Protein AF-A0A9W8QWJ7-F1 (afdb_monomer_lite)

Sequence (199 aa):
MVGWLHGTASGTFTFRYNGADHQLKGEPKNFIVDQGHTSNGAAGTAFVLIGCGGSLVLWLRSRPSPNKFSIALYYGWLVANVLSLLLVLSALIYVFVVTNDHNGQKIDPRVAAGLDAGEKYPLQSWTPQNWYSAMLKLDLPDSSQRDDIESHLRIMRGWQYNLIPFFIIHLIETCLALWDGAQRRKEHACSPPTHKSSV

Structure (mmCIF, N/CA/C/O backbone):
data_AF-A0A9W8QWJ7-F1
#
_entry.id   AF-A0A9W8QWJ7-F1
#
loop_
_atom_site.group_PDB
_atom_site.id
_atom_site.type_symbol
_atom_site.label_atom_id
_atom_site.label_alt_id
_atom_site.label_comp_id
_atom_site.label_asym_id
_atom_site.label_entity_id
_atom_site.label_seq_id
_atom_site.pdbx_PDB_ins_code
_atom_site.Cartn_x
_atom_site.Cartn_y
_atom_site.Cartn_z
_atom_site.occupancy
_atom_site.B_iso_or_equiv
_atom_site.auth_seq_id
_atom_site.auth_comp_id
_atom_site.auth_asym_id
_atom_site.auth_atom_id
_atom_site.pdbx_PDB_model_num
ATOM 1 N N . MET A 1 1 ? 0.553 6.428 7.797 1.00 68.56 1 MET A N 1
ATOM 2 C CA . MET A 1 1 ? -0.126 5.136 8.048 1.00 68.56 1 MET A CA 1
ATOM 3 C C . MET A 1 1 ? 0.729 4.242 8.940 1.00 68.56 1 MET A C 1
ATOM 5 O O . MET A 1 1 ? 0.394 4.131 10.105 1.00 68.56 1 MET A O 1
ATOM 9 N N . VAL A 1 2 ? 1.843 3.681 8.452 1.00 69.69 2 VAL A N 1
ATOM 10 C CA . VAL A 1 2 ? 2.679 2.720 9.207 1.00 69.69 2 VAL A CA 1
ATOM 11 C C . VAL A 1 2 ? 3.206 3.287 10.535 1.00 69.69 2 VAL A C 1
ATOM 13 O O . VAL A 1 2 ? 3.092 2.633 11.561 1.00 69.69 2 VAL A O 1
ATOM 16 N N . GLY A 1 3 ? 3.681 4.538 10.560 1.00 71.06 3 GLY A N 1
ATOM 17 C CA . GLY A 1 3 ? 4.129 5.173 11.812 1.00 71.06 3 GLY A CA 1
ATOM 18 C C . GLY A 1 3 ? 3.023 5.352 12.862 1.00 71.06 3 GLY A C 1
ATOM 19 O O . GLY A 1 3 ? 3.269 5.159 14.045 1.00 71.06 3 GLY A O 1
ATOM 20 N N . TRP A 1 4 ? 1.792 5.654 12.436 1.00 80.75 4 TRP A N 1
ATOM 21 C CA . TRP A 1 4 ? 0.642 5.746 13.345 1.00 80.75 4 TRP A CA 1
ATOM 22 C C . TRP A 1 4 ? 0.197 4.361 13.834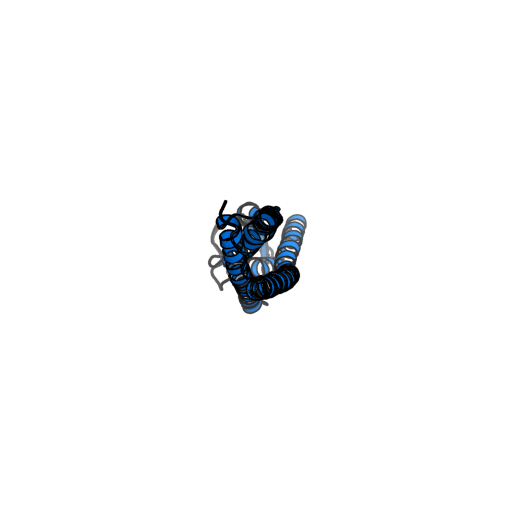 1.00 80.75 4 TRP A C 1
ATOM 24 O O . TRP A 1 4 ? -0.133 4.214 15.007 1.00 80.75 4 TRP A O 1
ATOM 34 N N . LEU A 1 5 ? 0.281 3.344 12.962 1.00 78.62 5 LEU A N 1
ATOM 35 C CA . LEU A 1 5 ? 0.043 1.941 13.314 1.00 78.62 5 LEU A CA 1
ATOM 36 C C . LEU A 1 5 ? 0.996 1.459 14.422 1.00 78.62 5 LEU A C 1
ATOM 38 O O . LEU A 1 5 ? 0.550 0.925 15.427 1.00 78.62 5 LEU A O 1
ATOM 42 N N . HIS A 1 6 ? 2.297 1.722 14.281 1.00 72.94 6 HIS A N 1
ATOM 43 C CA . HIS A 1 6 ? 3.294 1.319 15.281 1.00 72.94 6 HIS A CA 1
ATOM 44 C C . HIS A 1 6 ? 3.304 2.181 16.553 1.00 72.94 6 HIS A C 1
ATOM 46 O O . HIS A 1 6 ? 3.839 1.745 17.568 1.00 72.94 6 HIS A O 1
ATOM 52 N N . GLY A 1 7 ? 2.756 3.398 16.504 1.00 76.06 7 GLY A N 1
ATOM 53 C CA . GLY A 1 7 ? 2.670 4.308 17.645 1.00 76.06 7 GLY A CA 1
ATOM 54 C C . GLY A 1 7 ? 1.298 4.251 18.310 1.00 76.06 7 GLY A C 1
ATOM 55 O O . GLY A 1 7 ? 1.028 3.387 19.140 1.00 76.06 7 GLY A O 1
ATOM 56 N N . THR A 1 8 ? 0.426 5.186 17.939 1.00 67.12 8 THR A N 1
ATOM 57 C CA . THR A 1 8 ? -0.891 5.431 18.550 1.00 67.12 8 THR A CA 1
ATOM 58 C C . THR A 1 8 ? -1.828 4.222 18.510 1.00 67.12 8 THR A C 1
ATOM 60 O O . THR A 1 8 ? -2.484 3.903 19.499 1.00 67.12 8 THR A O 1
ATOM 63 N N . ALA A 1 9 ? -1.870 3.505 17.391 1.00 72.69 9 ALA A N 1
ATOM 64 C CA . ALA A 1 9 ? -2.749 2.351 17.201 1.00 72.69 9 ALA A CA 1
ATOM 65 C C . ALA A 1 9 ? -2.382 1.124 18.054 1.00 72.69 9 ALA A C 1
ATOM 67 O O . ALA A 1 9 ? -3.247 0.290 18.309 1.00 72.69 9 ALA A O 1
ATOM 68 N N . SER A 1 10 ? -1.145 1.032 18.548 1.00 71.31 10 SER A N 1
ATOM 69 C CA . SER A 1 10 ? -0.739 -0.015 19.499 1.00 71.31 10 SER A CA 1
ATOM 70 C C . SER A 1 10 ? -1.363 0.167 20.900 1.00 71.31 10 SER A C 1
ATOM 72 O O . SER A 1 10 ? -1.328 -0.740 21.743 1.00 71.31 10 SER A O 1
ATOM 74 N N . GLY A 1 11 ? -1.954 1.344 21.149 1.00 84.38 11 GLY A N 1
ATOM 75 C CA . GLY A 1 11 ? -2.612 1.727 22.393 1.00 84.38 11 GLY A CA 1
ATOM 76 C C . GLY A 1 11 ? -4.009 1.128 22.587 1.00 84.38 11 GLY A C 1
ATOM 77 O O . GLY A 1 11 ? -4.390 0.118 21.988 1.00 84.38 11 GLY A O 1
ATOM 78 N N . THR A 1 12 ? -4.778 1.745 23.482 1.00 89.00 12 THR A N 1
ATOM 79 C CA . THR A 1 12 ? -6.180 1.406 23.746 1.00 89.00 12 THR A CA 1
ATOM 80 C C . THR A 1 12 ? -7.088 2.578 23.406 1.00 89.00 12 THR A C 1
ATOM 82 O O . THR A 1 12 ? -6.724 3.742 23.549 1.00 89.00 12 THR A O 1
ATOM 85 N N . PHE A 1 13 ? -8.280 2.239 22.939 1.00 91.25 13 PHE A N 1
ATOM 86 C CA . PHE A 1 13 ? -9.334 3.156 22.549 1.00 91.25 13 PHE A CA 1
ATOM 87 C C . PHE A 1 13 ? -10.535 2.917 23.452 1.00 91.25 13 PHE A C 1
ATOM 89 O O . PHE A 1 13 ? -10.821 1.773 23.812 1.00 91.25 13 PHE A O 1
ATOM 96 N N . THR A 1 14 ? -11.225 3.987 23.827 1.00 93.56 14 THR A N 1
ATOM 97 C CA . THR A 1 14 ? -12.352 3.902 24.754 1.00 93.56 14 THR A CA 1
ATOM 98 C C . THR A 1 14 ? -13.630 3.911 23.944 1.00 93.56 14 THR A C 1
ATOM 100 O O . THR A 1 14 ? -13.818 4.771 23.088 1.00 93.56 14 THR A O 1
ATOM 103 N N . PHE A 1 15 ? -14.525 2.976 24.223 1.00 94.81 15 PHE A N 1
ATOM 104 C CA . PHE A 1 15 ? -15.859 2.969 23.642 1.00 94.81 15 PHE A CA 1
ATOM 105 C C . PHE A 1 15 ? -16.895 2.692 24.723 1.00 94.81 15 PHE A C 1
ATOM 107 O O . PHE A 1 15 ? -16.620 2.013 25.711 1.00 94.81 15 PHE A O 1
ATOM 114 N N . ARG A 1 16 ? -18.101 3.212 24.537 1.00 95.31 16 ARG A N 1
ATOM 115 C CA . ARG A 1 16 ? -19.208 3.035 25.462 1.00 95.31 16 ARG A CA 1
ATOM 116 C C . ARG A 1 16 ? -20.092 1.881 25.016 1.00 95.31 16 ARG A C 1
ATOM 118 O O . ARG A 1 16 ? -20.476 1.767 23.853 1.00 95.31 16 ARG A O 1
ATOM 125 N N . TYR A 1 17 ? -20.435 1.017 25.962 1.00 95.62 17 TYR A N 1
ATOM 126 C CA . TYR A 1 17 ? -21.374 -0.075 25.746 1.00 95.62 17 TYR A CA 1
ATOM 127 C C . TYR A 1 17 ? -22.187 -0.321 27.016 1.00 95.62 17 TYR A C 1
ATOM 129 O O . TYR A 1 17 ? -21.634 -0.440 28.109 1.00 95.62 17 TYR A O 1
ATOM 137 N N . ASN A 1 18 ? -23.517 -0.360 26.879 1.00 93.94 18 ASN A N 1
ATOM 138 C CA . ASN A 1 18 ? -24.463 -0.471 27.997 1.00 93.94 18 ASN A CA 1
ATOM 139 C C . ASN A 1 18 ? -24.240 0.566 29.120 1.00 93.94 18 ASN A C 1
ATOM 141 O O . ASN A 1 18 ? -24.403 0.258 30.297 1.00 93.94 18 ASN A O 1
ATOM 145 N N . GLY A 1 19 ? -23.864 1.798 28.760 1.00 92.12 19 GLY A N 1
ATOM 146 C CA . GLY A 1 19 ? -23.673 2.901 29.712 1.00 92.12 19 GLY A CA 1
ATOM 147 C C . GLY A 1 19 ? -22.353 2.876 30.491 1.00 92.12 19 GLY A C 1
ATOM 148 O O . GLY A 1 19 ? -22.131 3.773 31.298 1.00 92.12 19 GLY A O 1
ATOM 149 N N . ALA A 1 20 ? -21.479 1.900 30.238 1.00 93.25 20 ALA A N 1
ATOM 150 C CA . ALA A 1 20 ? -20.138 1.832 30.807 1.00 93.25 20 ALA A CA 1
ATOM 151 C C . ALA A 1 20 ? -19.073 2.033 29.723 1.00 93.25 20 ALA A C 1
ATOM 153 O O . ALA A 1 20 ? -19.288 1.686 28.557 1.00 93.25 20 ALA A O 1
ATOM 154 N N . ASP A 1 21 ? -17.932 2.584 30.125 1.00 94.69 21 ASP A N 1
ATOM 155 C CA . ASP A 1 21 ? -16.782 2.780 29.250 1.00 94.69 21 ASP A CA 1
ATOM 156 C C . ASP A 1 21 ? -15.889 1.536 29.296 1.00 94.69 21 ASP A C 1
ATOM 158 O O . ASP A 1 21 ? -15.513 1.057 30.366 1.00 94.69 21 ASP A O 1
ATOM 162 N N . HIS A 1 22 ? -15.548 1.023 28.118 1.00 93.94 22 HIS A N 1
ATOM 163 C CA . HIS A 1 22 ? -14.727 -0.165 27.913 1.00 93.94 22 HIS A CA 1
ATOM 164 C C . HIS A 1 22 ? -13.502 0.193 27.082 1.00 93.94 22 HIS A C 1
ATOM 166 O O . HIS A 1 22 ? -13.539 1.109 26.256 1.00 93.94 22 HIS A O 1
ATOM 172 N N . GLN A 1 23 ? -12.410 -0.543 27.283 1.00 93.44 23 GLN A N 1
ATOM 173 C CA . GLN A 1 23 ? -11.181 -0.351 26.521 1.00 93.44 23 GLN A CA 1
ATOM 174 C C . GLN A 1 23 ? -11.031 -1.433 25.461 1.00 93.44 23 GLN A C 1
ATOM 176 O O . GLN A 1 23 ? -11.127 -2.621 25.748 1.00 93.44 23 GLN A O 1
ATOM 181 N N . LEU A 1 24 ? -10.727 -1.014 24.239 1.00 93.56 24 LEU A N 1
ATOM 182 C CA . LEU A 1 24 ? -10.424 -1.892 23.122 1.00 93.56 24 LEU A CA 1
ATOM 183 C C . LEU A 1 24 ? -9.007 -1.611 22.633 1.00 93.56 24 LEU A C 1
ATOM 185 O O . LEU A 1 24 ? -8.646 -0.464 22.375 1.00 93.56 24 LEU A O 1
ATOM 189 N N . LYS A 1 25 ? -8.190 -2.653 22.474 1.00 92.69 25 LYS A N 1
ATOM 190 C CA . LYS A 1 25 ? -6.881 -2.505 21.830 1.00 92.69 25 LYS A CA 1
ATOM 191 C C . LYS A 1 25 ? -7.046 -1.999 20.402 1.00 92.69 25 LYS A C 1
ATOM 193 O O . LYS A 1 25 ? -7.891 -2.489 19.660 1.00 92.69 25 LYS A O 1
ATOM 198 N N . GLY A 1 26 ? -6.202 -1.052 20.005 1.00 90.00 26 GLY A N 1
ATOM 199 C CA . GLY A 1 26 ? -6.229 -0.498 18.655 1.00 90.00 26 GLY A CA 1
ATOM 200 C C . GLY A 1 26 ? -5.763 -1.461 17.569 1.00 90.00 26 GLY A C 1
ATOM 201 O O . GLY A 1 26 ? -5.902 -1.135 16.395 1.00 90.00 26 GLY A O 1
ATOM 202 N N . GLU A 1 27 ? -5.288 -2.651 17.938 1.00 92.19 27 GLU A N 1
ATOM 203 C CA . GLU A 1 27 ? -4.950 -3.743 17.030 1.00 92.19 27 GLU A CA 1
ATOM 204 C C . GLU A 1 27 ? -5.707 -5.025 17.420 1.00 92.19 27 GLU A C 1
ATOM 206 O O . GLU A 1 27 ? -5.616 -5.464 18.575 1.00 92.19 27 GLU A O 1
ATOM 211 N N . PRO A 1 28 ? -6.400 -5.682 16.474 1.00 94.19 28 PRO A N 1
ATOM 212 C CA . PRO A 1 28 ? -7.025 -6.974 16.712 1.00 94.19 28 PRO A CA 1
ATOM 213 C C . PRO A 1 28 ? -5.981 -8.096 16.748 1.00 94.19 28 PRO A C 1
ATOM 215 O O . PRO A 1 28 ? -4.815 -7.916 16.390 1.00 94.19 28 PRO A O 1
ATOM 218 N N . LYS A 1 29 ? -6.403 -9.290 17.172 1.00 93.75 29 LYS A N 1
ATOM 219 C CA . LYS A 1 29 ? -5.520 -10.458 17.278 1.00 93.75 29 LYS A CA 1
ATOM 220 C C . LYS A 1 29 ? -4.972 -10.878 15.913 1.00 93.75 29 LYS A C 1
ATOM 222 O O . LYS A 1 29 ? -3.783 -11.149 15.792 1.00 93.75 29 LYS A O 1
ATOM 227 N N . ASN A 1 30 ? -5.831 -10.896 14.895 1.00 94.00 30 ASN A N 1
ATOM 228 C CA . ASN A 1 30 ? -5.481 -11.289 13.531 1.00 94.00 30 ASN A CA 1
ATOM 229 C C . ASN A 1 30 ? -5.400 -10.044 12.637 1.00 94.00 30 ASN A C 1
ATOM 231 O O . ASN A 1 30 ? -6.303 -9.771 11.839 1.00 94.00 30 ASN A O 1
ATOM 235 N N . PHE A 1 31 ? -4.342 -9.254 12.820 1.00 92.75 31 PHE A N 1
ATOM 236 C CA . PHE A 1 31 ? -4.156 -8.006 12.089 1.00 92.75 31 PHE A CA 1
ATOM 237 C C . PHE A 1 31 ? -3.315 -8.221 10.830 1.00 92.75 31 PHE A C 1
ATOM 239 O O . PHE A 1 31 ? -2.134 -8.550 10.907 1.00 92.75 31 PHE A O 1
ATOM 246 N N . ILE A 1 32 ? -3.932 -8.049 9.664 1.00 92.25 32 ILE A N 1
ATOM 247 C CA . ILE A 1 32 ? -3.277 -8.223 8.370 1.00 92.25 32 ILE A CA 1
ATOM 248 C C . ILE A 1 32 ? -2.638 -6.886 8.007 1.00 92.25 32 ILE A C 1
ATOM 250 O O . ILE A 1 32 ? -3.336 -5.951 7.621 1.00 92.25 32 ILE A O 1
ATOM 254 N N . VAL A 1 33 ? -1.322 -6.772 8.167 1.00 88.69 33 VAL A N 1
ATOM 255 C CA . VAL A 1 33 ? -0.556 -5.555 7.831 1.00 88.69 33 VAL A CA 1
ATOM 256 C C . VAL A 1 33 ? 0.271 -5.710 6.554 1.00 88.69 33 VAL A C 1
ATOM 258 O O . VAL A 1 33 ? 0.744 -4.717 5.993 1.00 88.69 33 VAL A O 1
ATOM 261 N N . ASP A 1 34 ? 0.396 -6.938 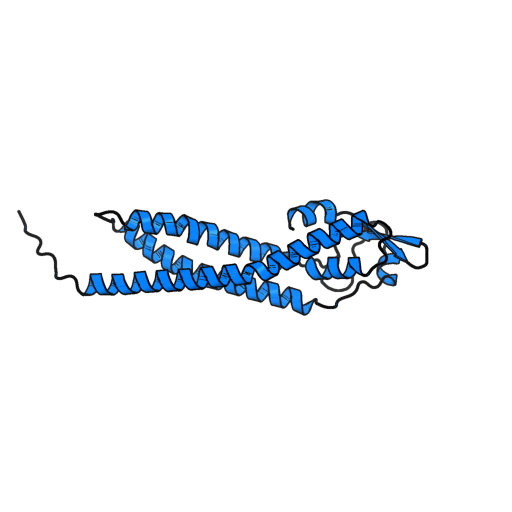6.052 1.00 86.19 34 ASP A N 1
ATOM 262 C CA . ASP A 1 34 ? 1.266 -7.284 4.929 1.00 86.19 34 ASP A CA 1
ATOM 263 C C . ASP A 1 34 ? 0.910 -6.532 3.652 1.00 86.19 34 ASP A C 1
ATOM 265 O O . ASP A 1 34 ? 1.808 -6.114 2.934 1.00 86.19 34 ASP A O 1
ATOM 269 N N . GLN A 1 35 ? -0.369 -6.250 3.388 1.00 84.00 35 GLN A N 1
ATOM 270 C CA . GLN A 1 35 ? -0.761 -5.461 2.218 1.00 84.00 35 GLN A CA 1
ATOM 271 C C . GLN A 1 35 ? -0.134 -4.063 2.210 1.00 84.00 35 GLN A C 1
ATOM 273 O O . GLN A 1 35 ? 0.275 -3.591 1.152 1.00 84.00 35 GLN A O 1
ATOM 278 N N . GLY A 1 36 ? 0.013 -3.429 3.379 1.00 80.81 36 GLY A N 1
ATOM 279 C CA . GLY A 1 36 ? 0.685 -2.135 3.495 1.00 80.81 36 GLY A CA 1
ATOM 280 C C . GLY A 1 36 ? 2.196 -2.241 3.276 1.00 80.81 36 GLY A C 1
ATOM 281 O O . GLY A 1 36 ? 2.799 -1.380 2.634 1.00 80.81 36 GLY A O 1
ATOM 282 N N . HIS A 1 37 ? 2.824 -3.311 3.766 1.00 84.44 37 HIS A N 1
ATOM 283 C CA . HIS A 1 37 ? 4.247 -3.563 3.535 1.00 84.44 37 HIS A CA 1
ATOM 284 C C . HIS A 1 37 ? 4.537 -3.901 2.069 1.00 84.44 37 HIS A C 1
ATOM 286 O O . HIS A 1 37 ? 5.462 -3.333 1.487 1.00 84.44 37 HIS A O 1
ATOM 292 N N . THR A 1 38 ? 3.718 -4.750 1.445 1.00 87.38 38 THR A N 1
ATOM 293 C CA . THR A 1 38 ? 3.820 -5.116 0.029 1.00 87.38 38 THR A CA 1
ATOM 294 C C . THR A 1 38 ? 3.647 -3.898 -0.873 1.00 87.38 38 THR A C 1
ATOM 296 O O . THR A 1 38 ? 4.468 -3.691 -1.766 1.00 87.38 38 THR A O 1
ATOM 299 N N . SER A 1 39 ? 2.639 -3.050 -0.628 1.00 85.81 39 SER A N 1
ATOM 300 C CA . SER A 1 39 ? 2.437 -1.834 -1.425 1.00 85.81 39 SER A CA 1
ATOM 301 C C . SER A 1 39 ? 3.604 -0.858 -1.311 1.00 85.81 39 SER A C 1
ATOM 303 O O . SER A 1 39 ? 4.050 -0.310 -2.317 1.00 85.81 39 SER A O 1
ATOM 305 N N . ASN A 1 40 ? 4.130 -0.664 -0.097 1.00 85.38 40 ASN A N 1
ATOM 306 C CA . ASN A 1 40 ? 5.268 0.224 0.137 1.00 85.38 40 ASN A CA 1
ATOM 307 C C . ASN A 1 40 ? 6.550 -0.322 -0.499 1.00 85.38 40 ASN A C 1
ATOM 309 O O . ASN A 1 40 ? 7.306 0.442 -1.094 1.00 85.38 40 ASN A O 1
ATOM 313 N N . GLY A 1 41 ? 6.776 -1.636 -0.408 1.00 86.19 41 GLY A N 1
ATOM 314 C CA . GLY A 1 41 ? 7.898 -2.309 -1.055 1.00 86.19 41 GLY A CA 1
ATOM 315 C C . GLY A 1 41 ? 7.857 -2.126 -2.569 1.00 86.19 41 GLY A C 1
ATOM 316 O O . GLY A 1 41 ? 8.821 -1.633 -3.147 1.00 86.19 41 GLY A O 1
ATOM 317 N N . ALA A 1 42 ? 6.717 -2.421 -3.199 1.00 89.81 42 ALA A N 1
ATOM 318 C CA . ALA A 1 42 ? 6.545 -2.264 -4.641 1.00 89.81 42 ALA A CA 1
ATOM 319 C C . ALA A 1 42 ? 6.739 -0.807 -5.102 1.00 89.81 42 ALA A C 1
ATOM 321 O O . ALA A 1 42 ? 7.471 -0.557 -6.061 1.00 89.81 42 ALA A O 1
ATOM 322 N N . ALA A 1 43 ? 6.147 0.161 -4.392 1.00 86.75 43 ALA A N 1
ATOM 323 C CA . ALA A 1 43 ? 6.306 1.581 -4.703 1.00 86.75 43 ALA A CA 1
ATOM 324 C C . ALA A 1 43 ? 7.760 2.057 -4.533 1.00 86.75 43 ALA A C 1
ATOM 326 O O . ALA A 1 43 ? 8.283 2.775 -5.386 1.00 86.75 43 ALA A O 1
ATOM 327 N N . GLY A 1 44 ? 8.438 1.626 -3.464 1.00 86.50 44 GLY A N 1
ATOM 328 C CA . GLY A 1 44 ? 9.844 1.944 -3.217 1.00 86.50 44 GLY A CA 1
ATOM 329 C C . GLY A 1 44 ? 10.773 1.358 -4.282 1.00 86.50 44 GLY A C 1
ATOM 330 O O . GLY A 1 44 ? 11.649 2.060 -4.787 1.00 86.50 44 GLY A O 1
ATOM 331 N N . THR A 1 45 ? 10.549 0.101 -4.678 1.00 88.81 45 THR A N 1
ATOM 332 C CA . THR A 1 45 ? 11.288 -0.550 -5.770 1.00 88.81 45 THR A CA 1
ATOM 333 C C . THR A 1 45 ? 11.115 0.208 -7.082 1.00 88.81 45 THR A C 1
ATOM 335 O O . THR A 1 45 ? 12.112 0.526 -7.728 1.00 88.81 45 THR A O 1
ATOM 338 N N . ALA A 1 46 ? 9.880 0.557 -7.445 1.00 89.69 46 ALA A N 1
ATOM 339 C CA . ALA A 1 46 ? 9.600 1.322 -8.654 1.00 89.69 46 ALA A CA 1
ATOM 340 C C . ALA A 1 46 ? 10.276 2.703 -8.629 1.00 89.69 46 ALA A C 1
ATOM 342 O O . ALA A 1 46 ? 10.973 3.075 -9.571 1.00 89.69 46 ALA A O 1
ATOM 343 N N . PHE A 1 47 ? 10.161 3.449 -7.530 1.00 88.44 47 PHE A N 1
ATOM 344 C CA . PHE A 1 47 ? 10.779 4.770 -7.424 1.00 88.44 47 PHE A CA 1
ATOM 345 C C . PHE A 1 47 ? 12.312 4.717 -7.537 1.00 88.44 47 PHE A C 1
ATOM 347 O O . PHE A 1 47 ? 12.908 5.450 -8.328 1.00 88.44 47 PHE A O 1
ATOM 354 N N . VAL A 1 48 ? 12.960 3.833 -6.773 1.00 89.81 48 VAL A N 1
ATOM 355 C CA . VAL A 1 48 ? 14.426 3.779 -6.703 1.00 89.81 48 VAL A CA 1
ATOM 356 C C . VAL A 1 48 ? 15.023 3.113 -7.940 1.00 89.81 48 VAL A C 1
ATOM 358 O O . VAL A 1 48 ? 15.890 3.697 -8.588 1.00 89.81 48 VAL A O 1
ATOM 361 N N . LEU A 1 49 ? 14.591 1.896 -8.281 1.00 88.50 49 LEU A N 1
ATOM 362 C CA . LEU A 1 49 ? 15.201 1.150 -9.384 1.00 88.50 49 LEU A CA 1
ATOM 363 C C . LEU A 1 49 ? 14.768 1.695 -10.742 1.00 88.50 49 LEU A C 1
ATOM 365 O O . LEU A 1 49 ? 15.595 1.791 -11.651 1.00 88.50 49 LEU A O 1
ATOM 369 N N . ILE A 1 50 ? 13.492 2.056 -10.892 1.00 91.25 50 ILE A N 1
ATOM 370 C CA . ILE A 1 50 ? 12.961 2.465 -12.194 1.00 91.25 50 ILE A CA 1
ATOM 371 C C . ILE A 1 50 ? 13.118 3.967 -12.383 1.00 91.25 50 ILE A C 1
ATOM 373 O O . ILE A 1 50 ? 13.749 4.376 -13.353 1.00 91.25 50 ILE A O 1
ATOM 377 N N . GLY A 1 51 ? 12.679 4.780 -11.421 1.00 89.19 51 GLY A N 1
ATOM 378 C CA . GLY A 1 51 ? 12.825 6.237 -11.483 1.00 89.19 51 GLY A CA 1
ATOM 379 C C . GLY A 1 51 ? 14.286 6.702 -11.434 1.00 89.19 51 GLY A C 1
ATOM 380 O O . GLY A 1 51 ? 14.831 7.205 -12.423 1.00 89.19 51 GLY A O 1
ATOM 381 N N . CYS A 1 52 ? 14.945 6.529 -10.284 1.00 90.75 52 CYS A N 1
ATOM 382 C CA . CYS A 1 52 ? 16.324 6.998 -10.094 1.00 90.75 52 CYS A CA 1
ATOM 383 C C . CYS A 1 52 ? 17.325 6.184 -10.926 1.00 90.75 52 CYS A C 1
ATOM 385 O O . CYS A 1 52 ? 18.160 6.755 -11.632 1.00 90.75 52 CYS A O 1
ATOM 387 N N . GLY A 1 53 ? 17.222 4.852 -10.874 1.00 88.69 53 GLY A N 1
ATOM 388 C CA . GLY A 1 53 ? 18.066 3.957 -11.661 1.00 88.69 53 GLY A CA 1
ATOM 389 C C . GLY A 1 53 ? 17.917 4.215 -13.157 1.00 88.69 53 GLY A C 1
ATOM 390 O O . GLY A 1 53 ? 18.924 4.422 -13.829 1.00 88.69 53 GLY A O 1
ATOM 391 N N . GLY A 1 54 ? 16.686 4.313 -13.667 1.00 88.25 54 GLY A N 1
ATOM 392 C CA . GLY A 1 54 ? 16.416 4.591 -15.081 1.00 88.25 54 GLY A CA 1
ATOM 393 C C . GLY A 1 54 ? 16.983 5.920 -15.552 1.00 88.25 54 GLY A C 1
ATOM 394 O O . GLY A 1 54 ? 17.631 5.971 -16.596 1.00 88.25 54 GLY A O 1
ATOM 395 N N . SER A 1 55 ? 16.854 6.973 -14.744 1.00 90.00 55 SER A N 1
ATOM 396 C CA . SER A 1 55 ? 17.463 8.275 -15.043 1.00 90.00 55 SER A CA 1
ATOM 397 C C . SER A 1 55 ? 18.983 8.166 -15.224 1.00 90.00 55 SER A C 1
ATOM 399 O O . SER A 1 55 ? 19.537 8.673 -16.203 1.00 90.00 55 SER A O 1
ATOM 401 N N . LEU A 1 56 ? 19.663 7.441 -14.327 1.00 89.19 56 LEU A N 1
ATOM 402 C CA . LEU A 1 56 ? 21.105 7.201 -14.414 1.00 89.19 56 LEU A CA 1
ATOM 403 C C . LEU A 1 56 ? 21.473 6.354 -15.641 1.00 89.19 56 LEU A C 1
ATOM 405 O O . LEU A 1 56 ? 22.420 6.685 -16.357 1.00 89.19 56 LEU A O 1
ATOM 409 N N . VAL A 1 57 ? 20.724 5.279 -15.897 1.00 89.81 57 VAL A N 1
ATOM 410 C CA . VAL A 1 57 ? 20.921 4.382 -17.046 1.00 89.81 57 VAL A CA 1
ATOM 411 C C . VAL A 1 57 ? 20.829 5.162 -18.354 1.00 89.81 57 VAL A C 1
ATOM 413 O O . VAL A 1 57 ? 21.719 5.073 -19.204 1.00 89.81 57 VAL A O 1
ATOM 416 N N . LEU A 1 58 ? 19.757 5.939 -18.516 1.00 88.25 58 LEU A N 1
ATOM 417 C CA . LEU A 1 58 ? 19.507 6.731 -19.713 1.00 88.25 58 LEU A CA 1
ATOM 418 C C . LEU A 1 58 ? 20.592 7.792 -19.898 1.00 88.25 58 LEU A C 1
ATOM 420 O O . LEU A 1 58 ? 21.090 7.956 -21.011 1.00 88.25 58 LEU A O 1
ATOM 424 N N . TRP A 1 59 ? 21.034 8.444 -18.821 1.00 87.62 59 TRP A N 1
ATOM 425 C CA . TRP A 1 59 ? 22.132 9.406 -18.878 1.00 87.62 59 TRP A CA 1
ATOM 426 C C . TRP A 1 59 ? 23.469 8.772 -19.287 1.00 87.62 59 TRP A C 1
ATOM 428 O O . TRP A 1 59 ? 24.143 9.273 -20.188 1.00 87.62 59 TRP A O 1
ATOM 438 N N . LEU A 1 60 ? 23.849 7.643 -18.677 1.00 85.31 60 LEU A N 1
ATOM 439 C CA . LEU A 1 60 ? 25.072 6.906 -19.024 1.00 85.31 60 LEU A CA 1
ATOM 440 C C . LEU A 1 60 ? 25.075 6.444 -20.485 1.00 85.31 60 LEU A C 1
ATOM 442 O O . LEU A 1 60 ? 26.127 6.409 -21.127 1.00 85.31 60 LEU A O 1
ATOM 446 N N . ARG A 1 61 ? 23.896 6.098 -21.001 1.00 82.94 61 ARG A N 1
ATOM 447 C CA . ARG A 1 61 ? 23.677 5.652 -22.376 1.00 82.94 61 ARG A CA 1
ATOM 448 C C . ARG A 1 61 ? 23.722 6.788 -23.399 1.00 82.94 61 ARG A C 1
ATOM 450 O O . ARG A 1 61 ? 24.133 6.543 -24.527 1.00 82.94 61 ARG A O 1
ATOM 457 N N . SER A 1 62 ? 23.316 8.001 -23.031 1.00 83.94 62 SER A N 1
ATOM 458 C CA . SER A 1 62 ? 23.302 9.173 -23.926 1.00 83.94 62 SER A CA 1
ATOM 459 C C . SER A 1 62 ? 24.689 9.769 -24.198 1.00 83.94 62 SER A C 1
ATOM 461 O O . SER A 1 62 ? 24.807 10.770 -24.901 1.00 83.94 62 SER A O 1
ATOM 463 N N . ARG A 1 63 ? 25.757 9.177 -23.650 1.00 83.00 63 ARG A N 1
ATOM 464 C CA . ARG A 1 63 ? 27.136 9.609 -23.901 1.00 83.00 63 ARG A CA 1
ATOM 465 C C . ARG A 1 63 ? 27.583 9.249 -25.332 1.00 83.00 63 ARG A C 1
ATOM 467 O O . ARG A 1 63 ? 27.137 8.228 -25.845 1.00 83.00 63 ARG A O 1
ATOM 474 N N . PRO A 1 64 ? 28.512 10.008 -25.952 1.00 73.50 64 PRO A N 1
ATOM 475 C CA . PRO A 1 64 ? 28.950 9.791 -27.342 1.00 73.50 64 PRO A CA 1
ATOM 476 C C . PRO A 1 64 ? 29.583 8.419 -27.632 1.00 73.50 64 PRO A C 1
ATOM 478 O O . PRO A 1 64 ? 29.575 7.962 -28.771 1.00 73.50 64 PRO A O 1
ATOM 481 N N . SER A 1 65 ? 30.135 7.753 -26.614 1.00 76.00 65 SER A N 1
ATOM 482 C CA . SER A 1 65 ? 30.785 6.440 -26.718 1.00 76.00 65 SER A CA 1
ATOM 483 C C . SER A 1 65 ? 30.350 5.520 -25.567 1.00 76.00 65 SER A C 1
ATOM 485 O O . SER A 1 65 ? 31.116 5.266 -24.631 1.00 76.00 65 SER A O 1
ATOM 487 N N . PRO A 1 66 ? 29.098 5.025 -25.576 1.00 77.06 66 PRO A N 1
ATOM 488 C CA . PRO A 1 66 ? 28.621 4.152 -24.515 1.00 77.06 66 PRO A CA 1
ATOM 489 C C . PRO A 1 66 ? 29.413 2.841 -24.552 1.00 77.06 66 PRO A C 1
ATOM 491 O O . PRO A 1 66 ? 29.495 2.165 -25.578 1.00 77.06 66 PRO A O 1
ATOM 494 N N . ASN A 1 67 ? 30.027 2.479 -23.426 1.00 85.12 67 ASN A N 1
ATOM 495 C CA . ASN A 1 67 ? 30.768 1.226 -23.326 1.00 85.12 67 ASN A CA 1
ATOM 496 C C . ASN A 1 67 ? 29.798 0.024 -23.272 1.00 85.12 67 ASN A C 1
ATOM 498 O O . ASN A 1 67 ? 28.594 0.167 -23.041 1.00 85.12 67 ASN A O 1
ATOM 502 N N . LYS A 1 68 ? 30.325 -1.195 -23.463 1.00 85.75 68 LYS A N 1
ATOM 503 C CA . LYS A 1 68 ? 29.523 -2.436 -23.414 1.00 85.75 68 LYS A CA 1
ATOM 504 C C . LYS A 1 68 ? 28.757 -2.592 -22.093 1.00 85.75 68 LYS A C 1
ATOM 506 O O . LYS A 1 68 ? 27.662 -3.146 -22.087 1.00 85.75 68 LYS A O 1
ATOM 511 N N . PHE A 1 69 ? 29.319 -2.077 -20.998 1.00 87.06 69 PHE A N 1
ATOM 512 C CA . PHE A 1 69 ? 28.690 -2.090 -19.683 1.00 87.06 69 PHE A CA 1
ATOM 513 C C . PHE A 1 69 ? 27.431 -1.214 -19.637 1.00 87.06 69 PHE A C 1
ATOM 515 O O . PHE A 1 69 ? 26.394 -1.700 -19.206 1.00 87.06 69 PHE A O 1
ATOM 522 N N . SER A 1 70 ? 27.463 0.017 -20.157 1.00 85.69 70 SER A N 1
ATOM 523 C CA . SER A 1 70 ? 26.290 0.901 -20.236 1.00 85.69 70 SER A CA 1
ATOM 524 C C . SER A 1 70 ? 25.155 0.284 -21.057 1.00 85.69 70 SER A C 1
ATOM 526 O O . SER A 1 70 ? 23.986 0.443 -20.716 1.00 85.69 70 SER A O 1
ATOM 528 N N . ILE A 1 71 ? 25.489 -0.452 -22.122 1.00 85.81 71 ILE A N 1
ATOM 529 C CA . ILE A 1 71 ? 24.504 -1.167 -22.946 1.00 85.81 71 ILE A CA 1
ATOM 530 C C . ILE A 1 71 ? 23.894 -2.339 -22.164 1.00 85.81 71 ILE A C 1
ATOM 532 O O . ILE A 1 71 ? 22.672 -2.479 -22.126 1.00 85.81 71 ILE A O 1
ATOM 536 N N . ALA A 1 72 ? 24.723 -3.162 -21.514 1.00 89.38 72 ALA A N 1
ATOM 537 C CA . ALA A 1 72 ? 24.253 -4.273 -20.687 1.00 89.38 72 ALA A CA 1
ATOM 538 C C . ALA A 1 72 ? 23.379 -3.786 -19.521 1.00 89.38 72 ALA A C 1
ATOM 540 O O . ALA A 1 72 ? 22.314 -4.345 -19.271 1.00 89.38 72 ALA A O 1
ATOM 541 N N . LEU A 1 73 ? 23.793 -2.702 -18.862 1.00 91.94 73 LEU A N 1
ATOM 542 C CA . LEU A 1 73 ? 23.061 -2.061 -17.775 1.00 91.94 73 LEU A CA 1
ATOM 543 C C . LEU A 1 73 ? 21.699 -1.547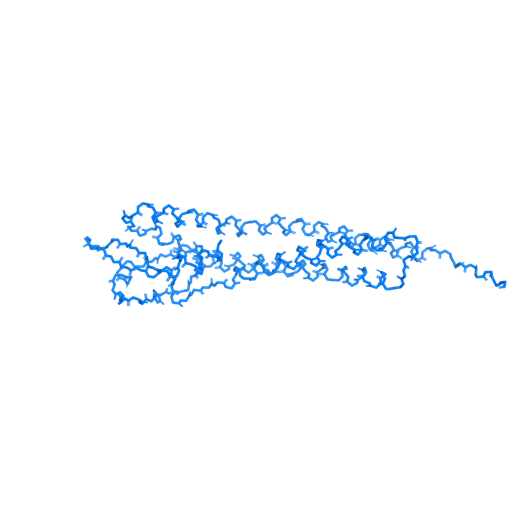 -18.264 1.00 91.94 73 LEU A C 1
ATOM 545 O O . LEU A 1 73 ? 20.701 -1.755 -17.583 1.00 91.94 73 LEU A O 1
ATOM 549 N N . TYR A 1 74 ? 21.623 -0.970 -19.468 1.00 92.38 74 TYR A N 1
ATOM 550 C CA . TYR A 1 74 ? 20.355 -0.552 -20.070 1.00 92.38 74 TYR A CA 1
ATOM 551 C C . TYR A 1 74 ? 19.381 -1.709 -20.313 1.00 92.38 74 TYR A C 1
ATOM 553 O O . TYR A 1 74 ? 18.224 -1.624 -19.907 1.00 92.38 74 TYR A O 1
ATOM 561 N N . TYR A 1 75 ? 19.829 -2.812 -20.917 1.00 91.81 75 TYR A N 1
ATOM 562 C CA . TYR A 1 75 ? 18.950 -3.970 -21.115 1.00 91.81 75 TYR A CA 1
ATOM 563 C C . TYR A 1 75 ? 18.584 -4.660 -19.796 1.00 91.81 75 TYR A C 1
ATOM 565 O O . TYR A 1 75 ? 17.447 -5.100 -19.640 1.00 91.81 75 TYR A O 1
ATOM 573 N N . GLY A 1 76 ? 19.505 -4.706 -18.830 1.00 92.75 76 GLY A N 1
ATOM 574 C CA . GLY A 1 76 ? 19.213 -5.174 -17.476 1.00 92.75 76 GLY A CA 1
ATOM 575 C C . GLY A 1 76 ? 18.144 -4.318 -16.796 1.00 92.75 76 GLY A C 1
ATOM 576 O O . GLY A 1 76 ? 17.200 -4.854 -16.220 1.00 92.75 76 GLY A O 1
ATOM 577 N N . TRP A 1 77 ? 18.238 -2.994 -16.935 1.00 94.88 77 TRP A N 1
ATOM 578 C CA . TRP A 1 77 ? 17.229 -2.063 -16.440 1.00 94.88 77 TRP A CA 1
ATOM 579 C C . TRP A 1 77 ? 15.875 -2.245 -17.136 1.00 94.88 77 TRP A C 1
ATOM 581 O O . TRP A 1 77 ? 14.861 -2.261 -16.449 1.00 94.88 77 TRP A O 1
ATOM 591 N N . LEU A 1 78 ? 15.830 -2.483 -18.454 1.00 94.06 78 LEU A N 1
ATOM 592 C CA . LEU A 1 78 ? 14.574 -2.798 -19.154 1.00 94.06 78 LEU A CA 1
ATOM 593 C C . LEU A 1 78 ? 13.892 -4.056 -18.600 1.00 94.06 78 LEU A C 1
ATOM 595 O O . LEU A 1 78 ? 12.679 -4.060 -18.400 1.00 94.06 78 LEU A O 1
ATOM 599 N N . VAL A 1 79 ? 14.658 -5.119 -18.333 1.00 94.94 79 VAL A N 1
ATOM 600 C CA . VAL A 1 79 ? 14.121 -6.344 -17.716 1.00 94.94 79 VAL A CA 1
ATOM 601 C C . VAL A 1 79 ? 13.615 -6.052 -16.304 1.00 94.94 79 VAL A C 1
ATOM 603 O O . VAL A 1 79 ? 12.495 -6.431 -15.963 1.00 94.94 79 VAL A O 1
ATOM 606 N N . ALA A 1 80 ? 14.406 -5.336 -15.500 1.00 94.25 80 ALA A N 1
ATOM 607 C CA . ALA A 1 80 ? 14.011 -4.929 -14.155 1.00 94.25 80 ALA A CA 1
ATOM 608 C C . ALA A 1 80 ? 12.741 -4.065 -14.162 1.00 94.25 80 ALA A C 1
ATOM 610 O O . ALA A 1 80 ? 11.911 -4.207 -13.269 1.00 94.25 80 ALA A O 1
ATOM 611 N N . ASN A 1 81 ? 12.552 -3.226 -15.182 1.00 94.00 81 ASN A N 1
ATOM 612 C CA . ASN A 1 81 ? 11.366 -2.396 -15.352 1.00 94.00 81 ASN A CA 1
ATOM 613 C C . ASN A 1 81 ? 10.101 -3.242 -15.541 1.00 94.00 81 ASN A C 1
ATOM 615 O O . ASN A 1 81 ? 9.146 -3.091 -14.782 1.00 94.00 81 ASN A O 1
ATOM 619 N N . VAL A 1 82 ? 10.136 -4.224 -16.447 1.00 94.75 82 VAL A N 1
ATOM 620 C CA . VAL A 1 82 ? 9.016 -5.159 -16.646 1.00 94.75 82 VAL A CA 1
ATOM 621 C C . VAL A 1 82 ? 8.718 -5.960 -15.375 1.00 94.75 82 VAL A C 1
ATOM 623 O O . VAL A 1 82 ? 7.560 -6.072 -14.975 1.00 94.75 82 VAL A O 1
ATOM 626 N N . LEU A 1 83 ? 9.745 -6.489 -14.701 1.00 95.75 83 LEU A N 1
ATOM 627 C CA . LEU A 1 83 ? 9.561 -7.229 -13.446 1.00 95.75 83 LEU A CA 1
ATOM 628 C C . LEU A 1 83 ? 8.989 -6.337 -12.334 1.00 95.75 83 LEU A C 1
ATOM 630 O O . LEU A 1 83 ? 8.102 -6.764 -11.597 1.00 95.75 83 LEU A O 1
ATOM 634 N N . SER A 1 84 ? 9.454 -5.090 -12.237 1.00 94.38 84 SER A N 1
ATOM 635 C CA . SER A 1 84 ? 8.938 -4.115 -11.277 1.00 94.38 84 SER A CA 1
ATOM 636 C C . SER A 1 84 ? 7.482 -3.758 -11.565 1.00 94.38 84 SER A C 1
ATOM 638 O O . SER A 1 84 ? 6.708 -3.630 -10.622 1.00 94.38 84 SER A O 1
ATOM 640 N N . LEU A 1 85 ? 7.087 -3.631 -12.834 1.00 94.88 85 LEU A N 1
ATOM 641 C CA . LEU A 1 85 ? 5.696 -3.386 -13.210 1.00 94.88 85 LEU A CA 1
ATOM 642 C C . LEU A 1 85 ? 4.792 -4.556 -12.790 1.00 94.88 85 LEU A C 1
ATOM 644 O O . LEU A 1 85 ? 3.722 -4.332 -12.225 1.00 94.88 85 LEU A O 1
ATOM 648 N N . LEU A 1 86 ? 5.229 -5.804 -13.006 1.00 95.25 86 LEU A N 1
ATOM 649 C CA . LEU A 1 86 ? 4.496 -6.997 -12.561 1.00 95.25 86 LEU A CA 1
ATOM 650 C C . LEU A 1 86 ? 4.377 -7.065 -11.033 1.00 95.25 86 LEU A C 1
ATOM 652 O O . LEU A 1 86 ? 3.324 -7.443 -10.515 1.00 95.25 86 LEU A O 1
ATOM 656 N N . LEU A 1 87 ? 5.427 -6.668 -10.310 1.00 93.62 87 LEU A N 1
ATOM 657 C CA . LEU A 1 87 ? 5.399 -6.560 -8.852 1.00 93.62 87 LEU A CA 1
ATOM 658 C C . LEU A 1 87 ? 4.387 -5.503 -8.388 1.00 93.62 87 LEU A C 1
ATOM 660 O O . LEU A 1 87 ? 3.585 -5.785 -7.501 1.00 93.62 87 LEU A O 1
ATOM 664 N N . VAL A 1 88 ? 4.382 -4.314 -9.003 1.00 93.62 88 VAL A N 1
ATOM 665 C CA . VAL A 1 88 ? 3.418 -3.241 -8.694 1.00 93.62 88 VAL A CA 1
ATOM 666 C C . VAL A 1 88 ? 1.988 -3.678 -9.005 1.00 93.62 88 VAL A C 1
ATOM 668 O O . VAL A 1 88 ? 1.102 -3.463 -8.180 1.00 93.62 88 VAL A O 1
ATOM 671 N N . LEU A 1 89 ? 1.756 -4.348 -10.137 1.00 95.06 89 LEU A N 1
ATOM 672 C CA . LEU A 1 89 ? 0.446 -4.906 -10.481 1.00 95.06 89 LEU A CA 1
ATOM 673 C C . LEU A 1 89 ? -0.012 -5.945 -9.451 1.00 95.06 89 LEU A C 1
ATOM 675 O O . LEU A 1 89 ? -1.148 -5.898 -8.985 1.00 95.06 89 LEU A O 1
ATOM 679 N N . SER A 1 90 ? 0.879 -6.858 -9.063 1.00 94.25 90 SER A N 1
ATOM 680 C CA . SER A 1 90 ? 0.581 -7.888 -8.063 1.00 94.25 90 SER A CA 1
ATOM 681 C C . SER A 1 90 ? 0.261 -7.266 -6.704 1.00 94.25 90 SER A C 1
ATOM 683 O O . SER A 1 90 ? -0.713 -7.657 -6.066 1.00 94.25 90 SER A O 1
ATOM 685 N N . ALA A 1 91 ? 1.027 -6.254 -6.286 1.00 93.50 91 ALA A N 1
ATOM 686 C CA . ALA A 1 91 ? 0.774 -5.504 -5.061 1.00 93.50 91 ALA A CA 1
ATOM 687 C C . ALA A 1 91 ? -0.573 -4.767 -5.111 1.00 93.50 91 ALA A C 1
ATOM 689 O O . ALA A 1 91 ? -1.332 -4.824 -4.146 1.00 93.50 91 ALA A O 1
ATOM 690 N N . LEU A 1 92 ? -0.898 -4.121 -6.237 1.00 93.56 92 LEU A N 1
ATOM 691 C CA . LEU A 1 92 ? -2.183 -3.454 -6.449 1.00 93.56 92 LEU A CA 1
ATOM 692 C C . LEU A 1 92 ? -3.345 -4.448 -6.307 1.00 93.56 92 LEU A C 1
ATOM 694 O O . LEU A 1 92 ? -4.256 -4.208 -5.518 1.00 93.56 92 LEU A O 1
ATOM 698 N N . ILE A 1 93 ? -3.293 -5.579 -7.018 1.00 94.38 93 ILE A N 1
ATOM 699 C CA . ILE A 1 93 ? -4.325 -6.623 -6.942 1.00 94.38 93 ILE A CA 1
ATOM 700 C C . ILE A 1 93 ? -4.453 -7.133 -5.504 1.00 94.38 93 ILE A C 1
ATOM 702 O O . ILE A 1 93 ? -5.552 -7.139 -4.957 1.00 94.38 93 ILE A O 1
ATOM 706 N N . TYR A 1 94 ? -3.337 -7.503 -4.874 1.00 93.75 94 TYR A N 1
ATOM 707 C CA . TYR A 1 94 ? -3.312 -8.029 -3.510 1.00 93.75 94 TYR A CA 1
ATOM 708 C C . TYR A 1 94 ? -3.952 -7.068 -2.501 1.00 93.75 94 TYR A C 1
ATOM 710 O O . TYR A 1 94 ? -4.837 -7.467 -1.745 1.00 93.75 94 TYR A O 1
ATOM 718 N N . VAL A 1 95 ? -3.565 -5.787 -2.524 1.00 91.62 95 VAL A N 1
ATOM 719 C CA . VAL A 1 95 ? -4.104 -4.765 -1.615 1.00 91.62 95 VAL A CA 1
ATOM 720 C C . VAL A 1 95 ? -5.611 -4.617 -1.786 1.00 91.62 95 VAL A C 1
ATOM 722 O O . VAL A 1 95 ? -6.331 -4.549 -0.788 1.00 91.62 95 VAL A O 1
ATOM 725 N N . PHE A 1 96 ? -6.100 -4.570 -3.026 1.00 93.56 96 PHE A N 1
ATOM 726 C CA . PHE A 1 96 ? -7.525 -4.398 -3.295 1.00 93.56 96 PHE A CA 1
ATOM 727 C C . PHE A 1 96 ? -8.342 -5.632 -2.929 1.00 93.56 96 PHE A C 1
ATOM 729 O O . PHE A 1 96 ? -9.374 -5.476 -2.280 1.00 93.56 96 PHE A O 1
ATOM 736 N N . VAL A 1 97 ? -7.875 -6.831 -3.285 1.00 95.19 97 VAL A N 1
ATOM 737 C CA . VAL A 1 97 ? -8.544 -8.094 -2.941 1.00 95.19 97 VAL A CA 1
ATOM 738 C C . VAL A 1 97 ? -8.641 -8.235 -1.428 1.00 95.19 97 VAL A C 1
ATOM 740 O O . VAL A 1 97 ? -9.743 -8.262 -0.890 1.00 95.19 97 VAL A O 1
ATOM 743 N N . VAL A 1 98 ? -7.512 -8.185 -0.715 1.00 94.31 98 VAL A N 1
ATOM 744 C CA . VAL A 1 98 ? -7.505 -8.361 0.744 1.00 94.31 98 VAL A CA 1
ATOM 745 C C . VAL A 1 98 ? -8.330 -7.283 1.443 1.00 94.31 98 VAL A C 1
ATOM 747 O O . VAL A 1 98 ? -9.064 -7.584 2.381 1.00 94.31 98 VAL A O 1
ATOM 750 N N . THR A 1 99 ? -8.267 -6.026 0.997 1.00 91.56 99 THR A N 1
ATOM 751 C CA . THR A 1 99 ? -9.075 -4.964 1.616 1.00 91.56 99 THR A CA 1
ATOM 752 C C . THR A 1 99 ? -10.567 -5.138 1.334 1.00 91.56 99 THR A C 1
ATOM 754 O O . THR A 1 99 ? -11.380 -4.889 2.223 1.00 91.56 99 THR A O 1
ATOM 757 N N . ASN A 1 100 ? -10.947 -5.569 0.131 1.00 94.12 100 ASN A N 1
ATOM 758 C CA . ASN A 1 100 ? -12.350 -5.722 -0.239 1.00 94.12 100 ASN A CA 1
ATOM 759 C C . ASN A 1 100 ? -12.992 -6.983 0.358 1.00 94.12 100 ASN A C 1
ATOM 761 O O . ASN A 1 100 ? -14.143 -6.919 0.781 1.00 94.12 100 ASN A O 1
ATOM 765 N N . ASP A 1 101 ? -12.248 -8.083 0.477 1.00 94.31 101 ASP A N 1
ATOM 766 C CA . ASP A 1 101 ? -12.721 -9.331 1.101 1.00 94.31 101 ASP A CA 1
ATOM 767 C C . ASP A 1 101 ? -13.091 -9.142 2.581 1.00 94.31 101 ASP A C 1
ATOM 769 O O . ASP A 1 101 ? -13.929 -9.854 3.128 1.00 94.31 101 ASP A O 1
ATOM 773 N N . HIS A 1 102 ? -12.496 -8.137 3.223 1.00 94.69 102 HIS A N 1
ATOM 774 C CA . HIS A 1 102 ? -12.742 -7.768 4.617 1.00 94.69 102 HIS A CA 1
ATOM 775 C C . HIS A 1 102 ? -13.707 -6.576 4.761 1.00 94.69 102 HIS A C 1
ATOM 777 O O . HIS A 1 102 ? -13.898 -6.040 5.855 1.00 94.69 102 HIS A O 1
ATOM 783 N N . ASN A 1 103 ? -14.317 -6.118 3.666 1.00 92.12 103 ASN A N 1
ATOM 784 C CA . ASN A 1 103 ? -15.223 -4.979 3.697 1.00 92.12 103 ASN A CA 1
ATOM 785 C C . ASN A 1 103 ? -16.529 -5.321 4.436 1.00 92.12 103 ASN A C 1
ATOM 787 O O . ASN A 1 103 ? -17.001 -6.454 4.452 1.00 92.12 103 ASN A O 1
ATOM 791 N N . GLY A 1 104 ? -17.137 -4.318 5.066 1.00 90.81 104 GLY A N 1
ATOM 792 C CA . GLY A 1 104 ? -18.420 -4.470 5.756 1.00 90.81 104 GLY A CA 1
ATOM 793 C C . GLY A 1 104 ? -18.362 -5.185 7.110 1.00 90.81 104 GLY A C 1
ATOM 794 O O . GLY A 1 104 ? -19.382 -5.197 7.805 1.00 90.81 104 GLY A O 1
ATOM 795 N N . GLN A 1 105 ? -17.200 -5.698 7.529 1.00 94.56 105 GLN A N 1
ATOM 796 C CA . GLN A 1 105 ? -17.001 -6.249 8.871 1.00 94.56 105 GLN A CA 1
ATOM 797 C C . GLN A 1 105 ? -17.387 -5.229 9.963 1.00 94.56 105 GLN A C 1
ATOM 799 O O . GLN A 1 105 ? -17.313 -4.003 9.786 1.00 94.56 105 GLN A O 1
ATOM 804 N N . LYS A 1 106 ? -17.854 -5.744 11.103 1.00 96.00 106 LYS A N 1
ATOM 805 C CA . LYS A 1 106 ? -18.279 -4.957 12.268 1.00 96.00 106 LYS A CA 1
ATOM 806 C C . LYS A 1 106 ? -17.724 -5.596 13.532 1.00 96.00 106 LYS A C 1
ATOM 808 O O . LYS A 1 106 ? -17.686 -6.818 13.639 1.00 96.00 106 LYS A O 1
ATOM 813 N N . ILE A 1 107 ? -17.310 -4.760 14.474 1.00 96.62 107 ILE A N 1
ATOM 814 C CA . ILE A 1 107 ? -16.914 -5.207 15.808 1.00 96.62 107 ILE A CA 1
ATOM 815 C C . ILE A 1 107 ? -18.195 -5.509 16.580 1.00 96.62 107 ILE A C 1
ATOM 817 O O . ILE A 1 107 ? -19.105 -4.680 16.584 1.00 96.62 107 ILE A O 1
ATOM 821 N N . ASP A 1 108 ? -18.274 -6.683 17.203 1.00 96.50 108 ASP A N 1
ATOM 822 C CA . ASP A 1 108 ? -19.346 -6.998 18.142 1.00 96.50 108 ASP A CA 1
ATOM 823 C C . ASP A 1 108 ? -19.034 -6.312 19.484 1.00 96.50 108 ASP A C 1
ATOM 825 O O . ASP A 1 108 ? -18.070 -6.705 20.155 1.00 96.50 108 ASP A O 1
ATOM 829 N N . PRO A 1 109 ? -19.821 -5.300 19.905 1.00 94.38 109 PRO A N 1
ATOM 830 C CA . PRO A 1 109 ? -19.564 -4.579 21.145 1.00 94.38 109 PRO A CA 1
ATOM 831 C C . PRO A 1 109 ? -19.664 -5.471 22.385 1.00 94.38 109 PRO A C 1
ATOM 833 O O . PRO A 1 109 ? -18.997 -5.190 23.374 1.00 94.38 109 PRO A O 1
ATOM 836 N N . ARG A 1 110 ? -20.455 -6.557 22.344 1.00 95.94 110 ARG A N 1
ATOM 837 C CA . ARG A 1 110 ? -20.569 -7.513 23.461 1.00 95.94 110 ARG A CA 1
ATOM 838 C C . ARG A 1 110 ? -19.272 -8.264 23.671 1.00 95.94 110 ARG A C 1
ATOM 840 O O . ARG A 1 110 ? -18.822 -8.396 24.802 1.00 95.94 110 ARG A O 1
ATOM 847 N N . VAL A 1 111 ? -18.689 -8.742 22.575 1.00 96.06 111 VAL A N 1
ATOM 848 C CA . VAL A 1 111 ? -17.407 -9.447 22.609 1.00 96.06 111 VAL A CA 1
ATOM 849 C C . VAL A 1 111 ? -16.314 -8.479 23.028 1.00 96.06 111 VAL A C 1
ATOM 851 O O . VAL A 1 111 ? -15.556 -8.802 23.928 1.00 96.06 111 VAL A O 1
ATOM 854 N N . ALA A 1 112 ? -16.272 -7.280 22.438 1.00 94.69 112 ALA A N 1
ATOM 855 C CA . ALA A 1 112 ? -15.272 -6.269 22.769 1.00 94.69 112 ALA A CA 1
ATOM 856 C C . ALA A 1 112 ? -15.331 -5.817 24.240 1.00 94.69 112 ALA A C 1
ATOM 858 O O . ALA A 1 112 ? -14.286 -5.622 24.848 1.00 94.69 112 ALA A O 1
ATOM 859 N N . ALA A 1 113 ? -16.529 -5.673 24.816 1.00 94.38 113 ALA A N 1
ATOM 860 C CA . ALA A 1 113 ? -16.717 -5.272 26.213 1.00 94.38 113 ALA A CA 1
ATOM 861 C C . ALA A 1 113 ? -16.443 -6.405 27.217 1.00 94.38 113 ALA A C 1
ATOM 863 O O . ALA A 1 113 ? -16.267 -6.144 28.402 1.00 94.38 113 ALA A O 1
ATOM 864 N N . GLY A 1 114 ? -16.441 -7.660 26.760 1.00 94.31 114 GLY A N 1
ATOM 865 C CA . GLY A 1 114 ? -16.127 -8.827 27.585 1.00 94.31 114 GLY A CA 1
ATOM 866 C C . GLY A 1 114 ? -14.642 -9.192 27.621 1.00 94.31 114 GLY A C 1
ATOM 867 O O . GLY A 1 114 ? -14.311 -10.214 28.211 1.00 94.31 114 GLY A O 1
ATOM 868 N N . LEU A 1 115 ? -13.775 -8.420 26.957 1.00 93.81 115 LEU A N 1
ATOM 869 C CA . LEU A 1 115 ? -12.333 -8.666 26.917 1.00 93.81 115 LEU A CA 1
ATOM 870 C C . LEU A 1 115 ? -11.653 -8.195 28.203 1.00 93.81 115 LEU A C 1
ATOM 872 O O . LEU A 1 115 ? -11.964 -7.118 28.720 1.00 93.81 115 LEU A O 1
ATOM 876 N N . ASP A 1 116 ? -10.667 -8.961 28.664 1.00 91.00 116 ASP A N 1
ATOM 877 C CA . ASP A 1 116 ? -9.819 -8.538 29.775 1.00 91.00 116 ASP A CA 1
ATOM 878 C C . ASP A 1 116 ? -8.878 -7.394 29.358 1.00 91.00 116 ASP A C 1
ATOM 880 O O . ASP A 1 116 ? -8.570 -7.166 28.180 1.00 91.00 116 ASP A O 1
ATOM 884 N N . ALA A 1 117 ? -8.380 -6.650 30.350 1.00 83.88 117 ALA A N 1
ATOM 885 C CA . ALA A 1 117 ? -7.477 -5.531 30.113 1.00 83.88 117 ALA A CA 1
ATOM 886 C C . ALA A 1 117 ? -6.215 -5.982 29.357 1.00 83.88 117 ALA A C 1
ATOM 888 O O . ALA A 1 117 ? -5.401 -6.758 29.854 1.00 83.88 117 ALA A O 1
ATOM 889 N N . GLY A 1 118 ? -6.024 -5.439 28.155 1.00 82.44 118 GLY A N 1
ATOM 890 C CA . GLY A 1 118 ? -4.871 -5.752 27.314 1.00 82.44 118 GLY A CA 1
ATOM 891 C C . GLY A 1 118 ? -5.125 -6.823 26.256 1.00 82.44 118 GLY A C 1
ATOM 892 O O . GLY A 1 118 ? -4.290 -6.965 25.358 1.00 82.44 118 GLY A O 1
ATOM 893 N N . GLU A 1 119 ? -6.263 -7.516 26.301 1.00 92.62 119 GLU A N 1
ATOM 894 C CA . GLU A 1 119 ? -6.605 -8.514 25.296 1.00 92.62 119 GLU A CA 1
ATOM 895 C C . GLU A 1 119 ? -6.922 -7.885 23.937 1.00 92.62 119 GLU A C 1
ATOM 897 O O . GLU A 1 119 ? -7.509 -6.805 23.811 1.00 92.62 119 GLU A O 1
ATOM 902 N N . LYS A 1 120 ? -6.504 -8.587 22.881 1.00 94.19 120 LYS A N 1
ATOM 903 C CA . LYS A 1 120 ? -6.783 -8.201 21.499 1.00 94.19 120 LYS A CA 1
ATOM 904 C C . LYS A 1 120 ? -8.079 -8.851 21.034 1.00 94.19 120 LYS A C 1
ATOM 906 O O . LYS A 1 120 ? -8.307 -10.033 21.284 1.00 94.19 120 LYS A O 1
ATOM 911 N N . TYR A 1 121 ? -8.871 -8.107 20.265 1.00 96.31 121 TYR A N 1
ATOM 912 C CA . TYR A 1 121 ? -10.124 -8.609 19.707 1.00 96.31 121 TYR A CA 1
ATOM 913 C C . TYR A 1 121 ? -9.890 -9.878 18.862 1.00 96.31 121 TYR A C 1
ATOM 915 O O . TYR A 1 121 ? -9.121 -9.822 17.894 1.00 96.31 121 TYR A O 1
ATOM 923 N N . PRO A 1 122 ? -10.499 -11.027 19.215 1.00 96.19 122 PRO A N 1
ATOM 924 C CA . PRO A 1 122 ? -10.089 -12.323 18.674 1.00 96.19 122 PRO A CA 1
ATOM 925 C C . PRO A 1 122 ? -10.834 -12.729 17.400 1.00 96.19 122 PRO A C 1
ATOM 927 O O . PRO A 1 122 ? -10.391 -13.646 16.707 1.00 96.19 122 PRO A O 1
ATOM 930 N N . LEU A 1 123 ? -11.977 -12.102 17.108 1.00 95.88 123 LEU A N 1
ATOM 931 C CA . LEU A 1 123 ? -12.835 -12.517 16.005 1.00 95.88 123 LEU A CA 1
ATOM 932 C C . LEU A 1 123 ? -12.363 -11.931 14.682 1.00 95.88 123 LEU A C 1
ATOM 934 O O . LEU A 1 123 ? -12.045 -10.745 14.604 1.00 95.88 123 LEU A O 1
ATOM 938 N N . GLN A 1 124 ? -12.444 -12.761 13.639 1.00 93.94 124 GLN A N 1
ATOM 939 C CA . GLN A 1 124 ? -12.106 -12.425 12.256 1.00 93.94 124 GLN A CA 1
ATOM 940 C C . GLN A 1 124 ? -10.641 -11.997 12.079 1.00 93.94 124 GLN A C 1
ATOM 942 O O . GLN A 1 124 ? -9.872 -11.864 13.032 1.00 93.94 124 GLN A O 1
ATOM 947 N N . SER A 1 125 ? -10.247 -11.834 10.824 1.00 95.12 125 SER A N 1
ATOM 948 C CA . SER A 1 125 ? -9.044 -11.118 10.423 1.00 95.12 125 SER A CA 1
ATOM 949 C C . SER A 1 125 ? -9.418 -9.732 9.935 1.00 95.12 125 SER A C 1
ATOM 951 O O . SER A 1 125 ? -10.546 -9.516 9.492 1.00 95.12 125 SER A O 1
ATOM 953 N N . TRP A 1 126 ? -8.489 -8.790 10.050 1.00 95.50 126 TRP A N 1
ATOM 954 C CA . TRP A 1 126 ? -8.774 -7.390 9.774 1.00 95.50 126 TRP A CA 1
ATOM 955 C C . TRP A 1 126 ? -7.623 -6.723 9.046 1.00 95.50 126 TRP A C 1
ATOM 957 O O . TRP A 1 126 ? -6.469 -6.844 9.453 1.00 95.50 126 TRP A O 1
ATOM 967 N N . THR A 1 127 ? -7.946 -5.940 8.023 1.00 93.88 127 THR A N 1
ATOM 968 C CA . THR A 1 127 ? -7.027 -4.923 7.508 1.00 93.88 127 THR A CA 1
ATOM 969 C C . THR A 1 127 ? -7.142 -3.649 8.355 1.00 93.88 127 THR A C 1
ATOM 971 O O . THR A 1 127 ? -8.210 -3.402 8.924 1.00 93.88 127 THR A O 1
ATOM 974 N N . PRO A 1 128 ? -6.110 -2.786 8.415 1.00 92.50 128 PRO A N 1
ATOM 975 C CA . PRO A 1 128 ? -6.188 -1.482 9.068 1.00 92.50 128 PRO A CA 1
ATOM 976 C C . PRO A 1 128 ? -7.405 -0.672 8.619 1.00 92.50 128 PRO A C 1
ATOM 978 O O . PRO A 1 128 ? -8.165 -0.170 9.442 1.00 92.50 128 PRO A O 1
ATOM 981 N N . GLN A 1 129 ? -7.651 -0.611 7.309 1.00 92.62 129 GLN A N 1
ATOM 982 C CA . GLN A 1 129 ? -8.758 0.142 6.728 1.00 92.62 129 GLN A CA 1
ATOM 983 C C . GLN A 1 129 ? -10.118 -0.323 7.266 1.00 92.62 129 GLN A C 1
ATOM 985 O O . GLN A 1 129 ? -10.969 0.509 7.587 1.00 92.62 129 GLN A O 1
ATOM 990 N N . ASN A 1 130 ? -10.334 -1.636 7.370 1.00 94.94 130 ASN A N 1
ATOM 991 C CA . ASN A 1 130 ? -11.612 -2.182 7.823 1.00 94.94 130 ASN A CA 1
ATOM 992 C C . ASN A 1 130 ? -11.739 -2.164 9.347 1.00 94.94 130 ASN A C 1
ATOM 994 O O . ASN A 1 130 ? -12.812 -1.835 9.851 1.00 94.94 130 ASN A O 1
ATOM 998 N N . TRP A 1 131 ? -10.647 -2.416 10.073 1.00 95.31 131 TRP A N 1
ATOM 999 C CA . TRP A 1 131 ? -10.610 -2.352 11.533 1.00 95.31 131 TRP A CA 1
ATOM 1000 C C . TRP A 1 131 ? -11.008 -0.970 12.052 1.00 95.31 131 TRP A C 1
ATOM 1002 O O . TRP A 1 131 ? -11.999 -0.835 12.769 1.00 95.31 131 TRP A O 1
ATOM 1012 N N 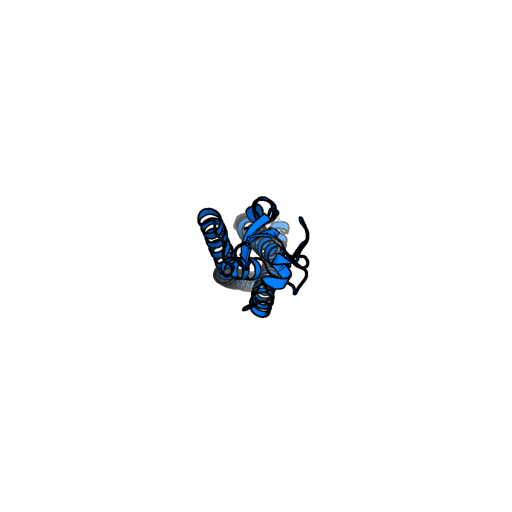. TYR A 1 132 ? -10.318 0.085 11.611 1.00 94.38 132 TYR A N 1
ATOM 1013 C CA . TYR A 1 132 ? -10.615 1.446 12.066 1.00 94.38 132 TYR A CA 1
ATOM 1014 C C . TYR A 1 132 ? -11.953 1.958 11.535 1.00 94.38 132 TYR A C 1
ATOM 1016 O O . TYR A 1 132 ? -12.659 2.686 12.231 1.00 94.38 132 TYR A O 1
ATOM 1024 N N . SER A 1 133 ? -12.370 1.516 10.343 1.00 95.75 133 SER A N 1
ATOM 1025 C CA . SER A 1 133 ? -13.725 1.798 9.867 1.00 95.75 133 SER A CA 1
ATOM 1026 C C . SER A 1 133 ? -14.804 1.130 10.723 1.00 95.75 133 SER A C 1
ATOM 1028 O O . SER A 1 133 ? -15.920 1.648 10.764 1.00 95.75 133 SER A O 1
ATOM 1030 N N . ALA A 1 134 ? -14.522 -0.011 11.357 1.00 96.25 134 ALA A N 1
ATOM 1031 C CA . ALA A 1 134 ? -15.436 -0.669 12.281 1.00 96.25 134 ALA A CA 1
ATOM 1032 C C . ALA A 1 134 ? -15.380 -0.043 13.681 1.00 96.25 134 ALA A C 1
ATOM 1034 O O . ALA A 1 134 ? -16.435 0.153 14.278 1.00 96.25 134 ALA A O 1
ATOM 1035 N N . MET A 1 135 ? -14.199 0.355 14.166 1.00 94.75 135 MET A N 1
ATOM 1036 C CA . MET A 1 135 ? -14.055 1.087 15.432 1.00 94.75 135 MET A CA 1
ATOM 1037 C C . MET A 1 135 ? -14.831 2.404 15.429 1.00 94.75 135 MET A C 1
ATOM 1039 O O . MET A 1 135 ? -15.518 2.703 16.396 1.00 94.75 135 MET A O 1
ATOM 1043 N N . LEU A 1 136 ? -14.815 3.154 14.322 1.00 95.31 136 LEU A N 1
ATOM 1044 C CA . LEU A 1 136 ? -15.595 4.393 14.191 1.00 95.31 136 LEU A CA 1
ATOM 1045 C C . LEU A 1 136 ? -17.118 4.185 14.278 1.00 95.31 136 LEU A C 1
ATOM 1047 O O . LEU A 1 136 ? -17.850 5.157 14.481 1.00 95.31 136 LEU A O 1
ATOM 1051 N N . LYS A 1 137 ? -17.606 2.947 14.114 1.00 95.62 137 LYS A N 1
ATOM 1052 C CA . LYS A 1 137 ? -19.026 2.593 14.292 1.00 95.62 137 LYS A CA 1
ATOM 1053 C C . LYS A 1 137 ? -19.378 2.282 15.748 1.00 95.62 137 LYS A C 1
ATOM 1055 O O . LYS A 1 137 ? -20.562 2.160 16.049 1.00 95.62 137 LYS A O 1
ATOM 1060 N N . LEU A 1 138 ? -18.385 2.128 16.625 1.00 94.56 138 LEU A N 1
ATOM 1061 C CA . LEU A 1 138 ? -18.604 2.061 18.065 1.00 94.56 138 LEU A CA 1
ATOM 1062 C C . LEU A 1 138 ? -18.920 3.461 18.610 1.00 94.56 138 LEU A C 1
ATOM 1064 O O . LEU A 1 138 ? -18.628 4.487 17.981 1.00 94.56 138 LEU A O 1
ATOM 1068 N N . ASP A 1 139 ? -19.519 3.495 19.796 1.00 95.06 139 ASP A N 1
ATOM 1069 C CA . ASP A 1 139 ? -19.780 4.733 20.523 1.00 95.06 139 ASP A CA 1
ATOM 1070 C C . ASP A 1 139 ? -18.487 5.220 21.195 1.00 95.06 139 ASP A C 1
ATOM 1072 O O . ASP A 1 139 ? -18.193 4.869 22.332 1.00 95.06 139 ASP A O 1
ATOM 1076 N N . LEU A 1 140 ? -17.655 5.948 20.449 1.00 93.75 140 LEU A N 1
ATOM 1077 C CA . LEU A 1 140 ? -16.436 6.578 20.963 1.00 93.75 140 LEU A CA 1
ATOM 1078 C C . LEU A 1 140 ? -16.806 7.903 21.662 1.00 93.75 140 LEU A C 1
ATOM 1080 O O . LEU A 1 140 ? -17.210 8.833 20.956 1.00 93.75 140 LEU A O 1
ATOM 1084 N N . PRO A 1 141 ? -16.680 8.017 23.002 1.00 91.81 141 PRO A N 1
ATOM 1085 C CA . PRO A 1 141 ? -17.119 9.200 23.745 1.00 91.81 141 PRO A CA 1
ATOM 1086 C C . PRO A 1 141 ? -16.191 10.409 23.560 1.00 91.81 141 PRO A C 1
ATOM 1088 O O . PRO A 1 141 ? -16.627 11.546 23.717 1.00 91.81 141 PRO A O 1
ATOM 1091 N N . ASP A 1 142 ? -14.920 10.173 23.231 1.00 91.69 142 ASP A N 1
ATOM 1092 C CA . ASP A 1 142 ? -13.933 11.217 22.965 1.00 91.69 142 ASP A CA 1
ATOM 1093 C C . ASP A 1 142 ? -13.919 11.574 21.470 1.00 91.69 142 ASP A C 1
ATOM 1095 O O . ASP A 1 142 ? -13.546 10.763 20.615 1.00 91.69 142 ASP A O 1
ATOM 1099 N N . SER A 1 143 ? -14.317 12.807 21.148 1.00 91.69 143 SER A N 1
ATOM 1100 C CA . SER A 1 143 ? -14.329 13.305 19.771 1.00 91.69 143 SER A CA 1
ATOM 1101 C C . SER A 1 143 ? -12.925 13.428 19.183 1.00 91.69 143 SER A C 1
ATOM 1103 O O . SER A 1 143 ? -12.752 13.182 17.995 1.00 91.69 143 SER A O 1
ATOM 1105 N N . SER A 1 144 ? -11.910 13.736 19.999 1.00 90.44 144 SER A N 1
ATOM 1106 C CA . SER A 1 144 ? -10.530 13.864 19.516 1.00 90.44 144 SER A CA 1
ATOM 1107 C C . SER A 1 144 ? -9.975 12.518 19.042 1.00 90.44 144 SER A C 1
ATOM 1109 O O . SER A 1 144 ? -9.339 12.433 17.992 1.00 90.44 144 SER A O 1
ATOM 1111 N N . GLN A 1 145 ? -10.310 11.440 19.758 1.00 90.19 145 GLN A N 1
ATOM 1112 C CA . GLN A 1 145 ? -9.995 10.071 19.366 1.00 90.19 145 GLN A CA 1
ATOM 1113 C C . GLN A 1 145 ? -10.691 9.682 18.057 1.00 90.19 145 GLN A C 1
ATOM 1115 O O . GLN A 1 145 ? -10.073 9.083 17.176 1.00 90.19 145 GLN A O 1
ATOM 1120 N N . ARG A 1 146 ? -11.974 10.030 17.912 1.00 93.50 146 ARG A N 1
ATOM 1121 C CA . ARG A 1 146 ? -12.727 9.789 16.675 1.00 93.50 146 ARG A CA 1
ATOM 1122 C C . ARG A 1 146 ? -12.088 10.512 15.485 1.00 93.50 146 ARG A C 1
ATOM 1124 O O . ARG A 1 146 ? -11.876 9.881 14.450 1.00 93.50 146 ARG A O 1
ATOM 1131 N N . ASP A 1 147 ? -11.753 11.788 15.649 1.00 93.44 147 ASP A N 1
ATOM 1132 C CA . ASP A 1 147 ? -11.159 12.617 14.597 1.00 93.44 147 ASP A CA 1
ATOM 1133 C C . ASP A 1 147 ? -9.773 12.105 14.177 1.00 93.44 147 ASP A C 1
ATOM 1135 O O . ASP A 1 147 ? -9.466 12.051 12.981 1.00 93.44 147 ASP A O 1
ATOM 1139 N N . ASP A 1 148 ? -8.950 11.661 15.136 1.00 91.44 148 ASP A N 1
ATOM 1140 C CA . ASP A 1 148 ? -7.638 11.069 14.852 1.00 91.44 148 ASP A CA 1
ATOM 1141 C C . ASP A 1 148 ? -7.765 9.787 14.016 1.00 91.44 148 ASP A C 1
ATOM 1143 O O . ASP A 1 148 ? -7.108 9.652 12.975 1.00 91.44 148 ASP A O 1
ATOM 1147 N N . ILE A 1 149 ? -8.660 8.873 14.416 1.00 93.19 149 ILE A N 1
ATOM 1148 C CA . ILE A 1 149 ? -8.924 7.638 13.666 1.00 93.19 149 ILE A CA 1
ATOM 1149 C C . ILE A 1 149 ? -9.455 7.966 12.268 1.00 93.19 149 ILE A C 1
ATOM 1151 O O . ILE A 1 149 ? -9.020 7.360 11.287 1.00 93.19 149 ILE A O 1
ATOM 1155 N N . GLU A 1 150 ? -10.389 8.911 12.146 1.00 94.75 150 GLU A N 1
ATOM 1156 C CA . GLU A 1 150 ? -10.979 9.270 10.858 1.00 94.75 150 GLU A CA 1
ATOM 1157 C C . GLU A 1 150 ? -9.942 9.869 9.900 1.00 94.75 150 GLU A C 1
ATOM 1159 O O . GLU A 1 150 ? -9.864 9.459 8.735 1.00 94.75 150 GLU A O 1
ATOM 1164 N N . SER A 1 151 ? -9.110 10.792 10.385 1.00 93.06 151 SER A N 1
ATOM 1165 C CA . SER A 1 151 ? -8.019 11.387 9.610 1.00 93.06 151 SER A CA 1
ATOM 1166 C C . SER A 1 151 ? -7.068 10.311 9.080 1.00 93.06 151 SER A C 1
ATOM 1168 O O . SER A 1 151 ? -6.796 10.228 7.874 1.00 93.06 151 SER A O 1
ATOM 1170 N N . HIS A 1 152 ? -6.633 9.403 9.955 1.00 92.00 152 HIS A N 1
ATOM 1171 C CA . HIS A 1 152 ? -5.734 8.324 9.569 1.00 92.00 152 HIS A CA 1
ATOM 1172 C C . HIS A 1 152 ? -6.398 7.325 8.626 1.00 92.00 152 HIS A C 1
ATOM 1174 O O . HIS A 1 152 ? -5.767 6.925 7.646 1.00 92.00 152 HIS A O 1
ATOM 1180 N N . LEU A 1 153 ? -7.670 6.980 8.836 1.00 92.94 153 LEU A N 1
ATOM 1181 C CA . LEU A 1 153 ? -8.440 6.115 7.943 1.00 92.94 153 LEU A CA 1
ATOM 1182 C C . LEU A 1 153 ? -8.544 6.702 6.529 1.00 92.94 153 LEU A C 1
ATOM 1184 O O . LEU A 1 153 ? -8.365 5.973 5.547 1.00 92.94 153 LEU A O 1
ATOM 1188 N N . ARG A 1 154 ? -8.782 8.015 6.406 1.00 93.38 154 ARG A N 1
ATOM 1189 C CA . ARG A 1 154 ? -8.776 8.715 5.111 1.00 93.38 154 ARG A CA 1
ATOM 1190 C C . ARG A 1 154 ? -7.415 8.596 4.430 1.00 93.38 154 ARG A C 1
ATOM 1192 O O . ARG A 1 154 ? -7.370 8.265 3.248 1.00 93.38 154 ARG A O 1
ATOM 1199 N N . ILE A 1 155 ? -6.318 8.764 5.171 1.00 90.31 155 ILE A N 1
ATOM 1200 C CA . ILE A 1 155 ? -4.958 8.552 4.651 1.00 90.31 155 ILE A CA 1
ATOM 1201 C C . ILE A 1 155 ? -4.765 7.097 4.195 1.00 90.31 155 ILE A C 1
ATOM 1203 O O . ILE A 1 155 ? -4.218 6.870 3.117 1.00 90.31 155 ILE A O 1
ATOM 1207 N N . MET A 1 156 ? -5.223 6.101 4.966 1.00 88.81 156 MET A N 1
ATOM 1208 C CA . MET A 1 156 ? -5.068 4.683 4.601 1.00 88.81 156 MET A CA 1
ATOM 1209 C C . MET A 1 156 ? -5.804 4.337 3.303 1.00 88.81 156 MET A C 1
ATOM 1211 O O . MET A 1 156 ? -5.260 3.634 2.451 1.00 88.81 156 MET A O 1
ATOM 1215 N N . ARG A 1 157 ? -7.031 4.849 3.146 1.00 90.88 157 ARG A N 1
ATOM 1216 C CA . ARG A 1 157 ? -7.820 4.699 1.916 1.00 90.88 157 ARG A CA 1
ATOM 1217 C C . ARG A 1 157 ? -7.180 5.457 0.758 1.00 90.88 157 ARG A C 1
ATOM 1219 O O . ARG A 1 157 ? -7.060 4.907 -0.329 1.00 90.88 157 ARG A O 1
ATOM 1226 N N . GLY A 1 158 ? -6.714 6.683 0.996 1.00 89.44 158 GLY A N 1
ATOM 1227 C CA . GLY A 1 158 ? -5.997 7.476 -0.001 1.00 89.44 158 GLY A CA 1
ATOM 1228 C C . GLY A 1 158 ? -4.795 6.721 -0.565 1.00 89.44 158 GLY A C 1
ATOM 1229 O O . GLY A 1 158 ? -4.665 6.602 -1.778 1.00 89.44 158 GLY A O 1
ATOM 1230 N N . TRP A 1 159 ? -3.974 6.120 0.300 1.00 84.81 159 TRP A N 1
ATOM 1231 C CA . TRP A 1 159 ? -2.832 5.305 -0.122 1.00 84.81 159 TRP A CA 1
ATOM 1232 C C . TRP A 1 159 ? -3.220 4.063 -0.924 1.00 84.81 159 TRP A C 1
ATOM 1234 O O . TRP A 1 159 ? -2.560 3.772 -1.917 1.00 84.81 159 TRP A O 1
ATOM 1244 N N . GLN A 1 160 ? -4.295 3.365 -0.544 1.00 87.62 160 GLN A N 1
ATOM 1245 C CA . GLN A 1 160 ? -4.819 2.241 -1.326 1.00 87.62 160 GLN A CA 1
ATOM 1246 C C . GLN A 1 160 ? -5.139 2.673 -2.764 1.00 87.62 160 GLN A C 1
ATOM 1248 O O . GLN A 1 160 ? -4.692 2.031 -3.711 1.00 87.62 160 GLN A O 1
ATOM 1253 N N . TYR A 1 161 ? -5.872 3.776 -2.940 1.00 90.25 161 TYR A N 1
ATOM 1254 C CA . TYR A 1 161 ? -6.241 4.253 -4.274 1.00 90.25 161 TYR A CA 1
ATOM 1255 C C . TYR A 1 161 ? -5.077 4.897 -5.029 1.00 90.25 161 TYR A C 1
ATOM 1257 O O . TYR A 1 161 ? -5.047 4.813 -6.253 1.00 90.25 161 TYR A O 1
ATOM 1265 N N . ASN A 1 162 ? -4.091 5.473 -4.335 1.00 89.06 162 ASN A N 1
ATOM 1266 C CA . ASN A 1 162 ? -2.906 6.073 -4.953 1.00 89.06 162 ASN A CA 1
ATOM 1267 C C . ASN A 1 162 ? -2.027 5.050 -5.703 1.00 89.06 162 ASN A C 1
ATOM 1269 O O . ASN A 1 162 ? -1.262 5.425 -6.590 1.00 89.06 162 ASN A O 1
ATOM 1273 N N . LEU A 1 163 ? -2.165 3.751 -5.417 1.00 87.56 163 LEU A N 1
ATOM 1274 C CA . LEU A 1 163 ? -1.500 2.701 -6.196 1.00 87.56 163 LEU A CA 1
ATOM 1275 C C . LEU A 1 163 ? -1.988 2.636 -7.651 1.00 87.56 163 LEU A C 1
ATOM 1277 O O . LEU A 1 163 ? -1.223 2.235 -8.522 1.00 87.56 163 LEU A O 1
ATOM 1281 N N . ILE A 1 164 ? -3.228 3.054 -7.931 1.00 92.62 164 ILE A N 1
ATOM 1282 C CA . ILE A 1 164 ? -3.793 3.060 -9.287 1.00 92.62 164 ILE A CA 1
ATOM 1283 C C . ILE A 1 164 ? -3.056 4.052 -10.202 1.00 92.62 164 ILE A C 1
ATOM 1285 O O . ILE A 1 164 ? -2.502 3.609 -11.210 1.00 92.62 164 ILE A O 1
ATOM 1289 N N . PRO A 1 165 ? -2.998 5.370 -9.905 1.00 92.12 165 PRO A N 1
ATOM 1290 C CA . PRO A 1 165 ? -2.271 6.306 -10.756 1.00 92.12 165 PRO A CA 1
ATOM 1291 C C . PRO A 1 165 ? -0.782 5.961 -10.829 1.00 92.12 165 PRO A C 1
ATOM 1293 O O . PRO A 1 165 ? -0.187 6.088 -11.896 1.00 92.12 165 PRO A O 1
ATOM 1296 N N . PHE A 1 166 ? -0.193 5.459 -9.739 1.00 89.00 166 PHE A N 1
ATOM 1297 C CA . PHE A 1 166 ? 1.197 5.011 -9.733 1.00 89.00 166 PHE A CA 1
ATOM 1298 C C . PHE A 1 166 ? 1.436 3.863 -10.726 1.00 89.00 166 PHE A C 1
ATOM 1300 O O . PHE A 1 166 ? 2.355 3.935 -11.540 1.00 89.00 166 PHE A O 1
ATOM 1307 N N . PHE A 1 167 ? 0.567 2.848 -10.726 1.00 93.44 167 PHE A N 1
ATOM 1308 C CA . PHE A 1 167 ? 0.608 1.756 -11.698 1.00 93.44 167 PHE A CA 1
ATOM 1309 C C . PHE A 1 167 ? 0.436 2.252 -13.138 1.00 93.44 167 PHE A C 1
ATOM 1311 O O . PHE A 1 167 ? 1.176 1.818 -14.014 1.00 93.44 167 PHE A O 1
ATOM 1318 N N . ILE A 1 168 ? -0.501 3.172 -13.394 1.00 95.38 168 ILE A N 1
ATOM 1319 C CA . ILE A 1 168 ? -0.743 3.709 -14.744 1.00 95.38 168 ILE A CA 1
ATOM 1320 C C . ILE A 1 168 ? 0.495 4.441 -15.271 1.00 95.38 168 ILE A C 1
ATOM 1322 O O . ILE A 1 168 ? 0.909 4.211 -16.406 1.00 95.38 168 ILE A O 1
ATOM 1326 N N . ILE A 1 169 ? 1.100 5.306 -14.452 1.00 93.31 169 ILE A N 1
ATOM 1327 C CA . ILE A 1 169 ? 2.315 6.037 -14.830 1.00 93.31 169 ILE A CA 1
ATOM 1328 C C . ILE A 1 169 ? 3.458 5.056 -15.102 1.00 93.31 169 ILE A C 1
ATOM 1330 O O . ILE A 1 169 ? 4.139 5.190 -16.118 1.00 93.31 169 ILE A O 1
ATOM 1334 N N . HIS A 1 170 ? 3.637 4.051 -14.239 1.00 93.81 170 HIS A N 1
ATOM 1335 C CA . HIS A 1 170 ? 4.654 3.016 -14.431 1.00 93.81 170 HIS A CA 1
ATOM 1336 C C . HIS A 1 170 ? 4.401 2.238 -15.727 1.00 93.81 170 HIS A C 1
ATOM 1338 O O . HIS A 1 170 ? 5.302 2.111 -16.543 1.00 93.81 170 HIS A O 1
ATOM 1344 N N . LEU A 1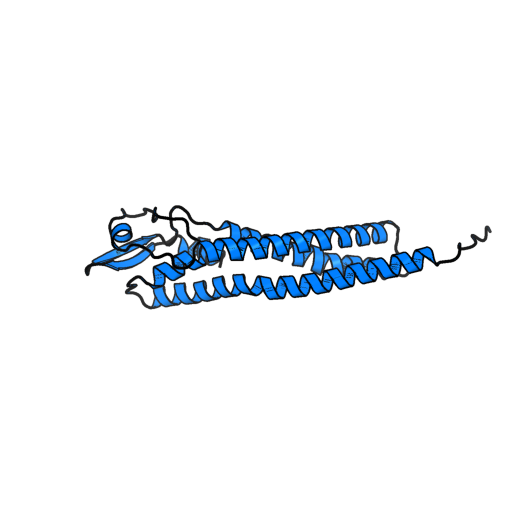 171 ? 3.169 1.808 -15.994 1.00 95.94 171 LEU A N 1
ATOM 1345 C CA . LEU A 1 171 ? 2.817 1.106 -17.229 1.00 95.94 171 LEU A CA 1
ATOM 1346 C C . LEU A 1 171 ? 3.192 1.917 -18.478 1.00 95.94 171 LEU A C 1
ATOM 1348 O O . LEU A 1 171 ? 3.806 1.377 -19.398 1.00 95.94 171 LEU A O 1
ATOM 1352 N N . ILE A 1 172 ? 2.849 3.209 -18.504 1.00 95.94 172 ILE A N 1
ATOM 1353 C CA . ILE A 1 172 ? 3.192 4.106 -19.617 1.00 95.94 172 ILE A CA 1
ATOM 1354 C C . ILE A 1 172 ? 4.712 4.195 -19.780 1.00 95.94 172 ILE A C 1
ATOM 1356 O O . ILE A 1 172 ? 5.221 4.052 -20.892 1.00 95.94 172 ILE A O 1
ATOM 1360 N N . GLU A 1 173 ? 5.439 4.404 -18.684 1.00 94.44 173 GLU A N 1
ATOM 1361 C CA . GLU A 1 173 ? 6.900 4.479 -18.687 1.00 94.44 173 GLU A CA 1
ATOM 1362 C C . GLU A 1 173 ? 7.533 3.180 -19.208 1.00 94.44 173 GLU A C 1
ATOM 1364 O O . GLU A 1 173 ? 8.366 3.237 -20.116 1.00 94.44 173 GLU A O 1
ATOM 1369 N N . THR A 1 174 ? 7.071 2.011 -18.755 1.00 94.75 174 THR A N 1
ATOM 1370 C CA . THR A 1 174 ? 7.555 0.714 -19.241 1.00 94.75 174 THR A CA 1
ATOM 1371 C C . THR A 1 174 ? 7.274 0.544 -20.734 1.00 94.75 174 THR A C 1
ATOM 1373 O O . THR A 1 174 ? 8.145 0.084 -21.475 1.00 94.75 174 THR A O 1
ATOM 1376 N N . CYS A 1 175 ? 6.089 0.936 -21.218 1.00 96.25 175 CYS A N 1
ATOM 1377 C CA . CYS A 1 175 ? 5.763 0.895 -22.646 1.00 96.25 175 CYS A CA 1
ATOM 1378 C C . CYS A 1 175 ? 6.718 1.764 -23.478 1.00 96.25 175 CYS A C 1
ATOM 1380 O O . CYS A 1 175 ? 7.210 1.311 -24.515 1.00 96.25 175 CYS A O 1
ATOM 1382 N N . LEU A 1 176 ? 7.016 2.983 -23.020 1.00 95.19 176 LEU A N 1
ATOM 1383 C CA . LEU A 1 176 ? 7.965 3.882 -23.684 1.00 95.19 176 LEU A CA 1
ATOM 1384 C C . LEU A 1 176 ? 9.390 3.317 -23.666 1.00 95.19 176 LEU A C 1
ATOM 1386 O O . LEU A 1 176 ? 10.075 3.343 -24.689 1.00 95.19 176 LEU A O 1
ATOM 1390 N N . ALA A 1 177 ? 9.823 2.752 -22.539 1.00 93.31 177 ALA A N 1
ATOM 1391 C CA . ALA A 1 177 ? 11.138 2.139 -22.398 1.00 93.31 177 ALA A CA 1
ATOM 1392 C C . ALA A 1 177 ? 11.309 0.931 -23.338 1.00 93.31 177 ALA A C 1
ATOM 1394 O O . ALA A 1 177 ? 12.331 0.791 -24.016 1.00 93.31 177 ALA A O 1
ATOM 1395 N N . LEU A 1 178 ? 10.285 0.078 -23.439 1.00 94.25 178 LEU A N 1
ATOM 1396 C CA . LEU A 1 178 ? 10.264 -1.051 -24.368 1.00 94.25 178 LEU A CA 1
ATOM 1397 C C . LEU A 1 178 ? 10.268 -0.601 -25.831 1.00 94.25 178 LEU A C 1
ATOM 1399 O O . LEU A 1 178 ? 10.971 -1.208 -26.645 1.00 94.25 178 LEU A O 1
ATOM 1403 N N . TRP A 1 179 ? 9.522 0.457 -26.163 1.00 95.44 179 TRP A N 1
ATOM 1404 C CA . TRP A 1 179 ? 9.550 1.058 -27.495 1.00 95.44 179 TRP A CA 1
ATOM 1405 C C . TRP A 1 179 ? 10.968 1.529 -27.832 1.00 95.44 179 TRP A C 1
ATOM 1407 O O . TRP A 1 179 ? 11.526 1.086 -28.839 1.00 95.44 179 TRP A O 1
ATOM 1417 N N . ASP A 1 180 ? 11.580 2.370 -26.998 1.00 92.50 180 ASP A N 1
ATOM 1418 C CA . ASP A 1 180 ? 12.950 2.870 -27.194 1.00 92.50 180 ASP A CA 1
ATOM 1419 C C . ASP A 1 180 ? 13.952 1.707 -27.359 1.00 92.50 180 ASP A C 1
ATOM 1421 O O . ASP A 1 180 ? 14.774 1.700 -28.281 1.00 92.50 180 ASP A O 1
ATOM 1425 N N . GLY A 1 181 ? 13.808 0.640 -26.567 1.00 90.31 181 GLY A N 1
ATOM 1426 C CA . GLY A 1 181 ? 14.618 -0.573 -26.705 1.00 90.31 181 GLY A CA 1
ATOM 1427 C C . GLY A 1 181 ? 14.378 -1.349 -28.007 1.00 90.31 181 GLY A C 1
ATOM 1428 O O . GLY A 1 181 ? 15.290 -2.002 -28.522 1.00 90.31 181 GL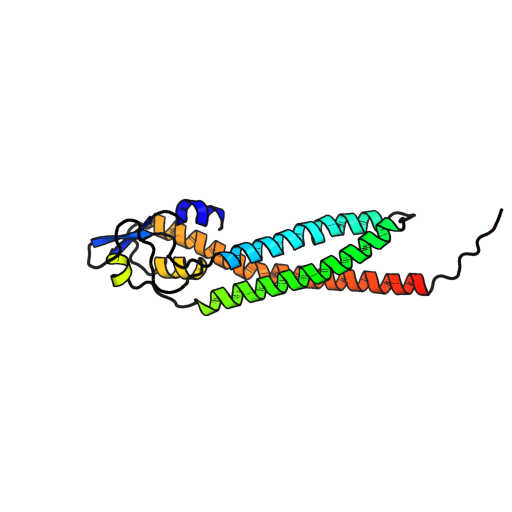Y A O 1
ATOM 1429 N N . ALA A 1 182 ? 13.167 -1.308 -28.563 1.00 91.31 182 ALA A N 1
ATOM 1430 C CA . ALA A 1 182 ? 12.844 -1.921 -29.850 1.00 91.31 182 ALA A CA 1
ATOM 1431 C C . ALA A 1 182 ? 13.374 -1.094 -31.032 1.00 91.31 182 ALA A C 1
ATOM 1433 O O . ALA A 1 182 ? 13.908 -1.670 -31.981 1.00 91.31 182 ALA A O 1
ATOM 1434 N N . GLN A 1 183 ? 13.275 0.238 -30.974 1.00 89.75 183 GLN A N 1
ATOM 1435 C CA . GLN A 1 183 ? 13.843 1.136 -31.987 1.00 89.75 183 GLN A CA 1
ATOM 1436 C C . GLN A 1 183 ? 15.356 0.963 -32.099 1.00 89.75 183 GLN A C 1
ATOM 1438 O O . GLN A 1 183 ? 15.872 0.740 -33.192 1.00 89.75 183 GLN A O 1
ATOM 1443 N N . ARG A 1 184 ? 16.060 0.924 -30.969 1.00 83.50 184 ARG A N 1
ATOM 1444 C CA . ARG A 1 184 ? 17.520 0.759 -30.961 1.00 83.50 184 ARG A CA 1
ATOM 1445 C C . ARG A 1 184 ? 17.989 -0.581 -31.496 1.00 83.50 184 ARG A C 1
ATOM 1447 O O . ARG A 1 184 ? 18.997 -0.655 -32.194 1.00 83.50 184 ARG A O 1
ATOM 1454 N N . ARG A 1 185 ? 17.254 -1.658 -31.208 1.00 84.50 185 ARG A N 1
ATOM 1455 C CA . ARG A 1 185 ? 17.544 -2.969 -31.805 1.00 84.50 185 ARG A CA 1
ATOM 1456 C C . ARG A 1 185 ? 17.463 -2.923 -33.332 1.00 84.50 185 ARG A C 1
ATOM 1458 O O . ARG A 1 185 ? 18.296 -3.544 -33.987 1.00 84.50 185 ARG A O 1
ATOM 1465 N N . LYS A 1 186 ? 16.516 -2.162 -33.890 1.00 83.25 186 LYS A N 1
ATOM 1466 C CA . LYS A 1 186 ? 16.400 -1.960 -35.343 1.00 83.25 186 LYS A CA 1
ATOM 1467 C C . LYS A 1 186 ? 17.557 -1.129 -35.902 1.00 83.25 186 LYS A C 1
ATOM 1469 O O . LYS A 1 186 ? 18.132 -1.522 -36.909 1.00 83.25 186 LYS A O 1
ATOM 1474 N N . GLU A 1 187 ? 17.942 -0.042 -35.235 1.00 80.19 187 GLU A N 1
ATOM 1475 C CA . GLU A 1 187 ? 19.085 0.793 -35.646 1.00 80.19 187 GLU A CA 1
ATOM 1476 C C . GLU A 1 187 ? 20.387 -0.015 -35.706 1.00 80.19 187 GLU A C 1
ATOM 1478 O O . GLU A 1 187 ? 21.091 0.014 -36.711 1.00 80.19 187 GLU A O 1
ATOM 1483 N N . HIS A 1 188 ? 20.676 -0.818 -34.678 1.00 70.12 188 HIS A N 1
ATOM 1484 C CA . HIS A 1 188 ? 21.864 -1.675 -34.666 1.00 70.12 188 HIS A CA 1
ATOM 1485 C C . HIS A 1 188 ? 21.839 -2.785 -35.726 1.00 70.12 188 HIS A C 1
ATOM 1487 O O . HIS A 1 188 ? 22.904 -3.184 -36.190 1.00 70.12 188 HIS A O 1
ATOM 1493 N N . ALA A 1 189 ? 20.659 -3.278 -36.114 1.00 70.56 189 ALA A N 1
ATOM 1494 C CA . ALA A 1 189 ? 20.518 -4.283 -37.168 1.00 70.56 189 ALA A CA 1
ATOM 1495 C C . ALA A 1 189 ? 20.698 -3.703 -38.586 1.00 70.56 189 ALA A C 1
ATOM 1497 O O . ALA A 1 189 ? 21.102 -4.432 -39.488 1.00 70.56 189 ALA A O 1
ATOM 1498 N N . CYS A 1 190 ? 20.414 -2.410 -38.784 1.00 60.28 190 CYS A N 1
ATOM 1499 C CA . CYS A 1 190 ? 20.540 -1.722 -40.075 1.00 60.28 190 CYS A CA 1
ATOM 1500 C C . CYS A 1 190 ? 21.854 -0.942 -40.257 1.00 60.28 190 CYS A C 1
ATOM 1502 O O . CYS A 1 190 ? 22.096 -0.432 -41.350 1.00 60.28 190 CYS A O 1
ATOM 1504 N N . SER A 1 191 ? 22.707 -0.840 -39.233 1.00 54.72 191 SER A N 1
ATOM 1505 C CA . SER A 1 191 ? 24.014 -0.188 -39.362 1.00 54.72 191 SER A CA 1
ATOM 1506 C C . SER A 1 191 ? 24.945 -0.990 -40.288 1.00 54.72 191 SER A C 1
ATOM 1508 O O . SER A 1 191 ? 25.219 -2.157 -39.994 1.00 54.72 191 SER A O 1
ATOM 1510 N N . PRO A 1 192 ? 25.466 -0.402 -41.384 1.00 51.66 192 PRO A N 1
ATOM 1511 C CA . PRO A 1 192 ? 26.419 -1.082 -42.257 1.00 51.66 192 PRO A CA 1
ATOM 1512 C C . PRO A 1 192 ? 27.703 -1.432 -41.486 1.00 51.66 192 PRO A C 1
ATOM 1514 O O . PRO A 1 192 ? 28.067 -0.712 -40.549 1.00 51.66 192 PRO A O 1
ATOM 1517 N N . PRO A 1 193 ? 28.411 -2.521 -41.851 1.00 52.31 193 PRO A N 1
ATOM 1518 C CA . PRO A 1 193 ? 29.652 -2.892 -41.189 1.00 52.31 193 PRO A CA 1
ATOM 1519 C C . PRO A 1 193 ? 30.644 -1.734 -41.295 1.00 52.31 193 PRO A C 1
ATOM 1521 O O . PRO A 1 193 ? 31.024 -1.310 -42.386 1.00 52.31 193 PRO A O 1
ATOM 1524 N N . THR A 1 194 ? 31.053 -1.205 -40.144 1.00 55.53 194 THR A N 1
ATOM 1525 C CA . THR A 1 194 ? 32.103 -0.197 -40.060 1.00 55.53 194 THR A CA 1
ATOM 1526 C C . THR A 1 194 ? 33.396 -0.813 -40.578 1.00 55.53 194 THR A C 1
ATOM 1528 O O . THR A 1 194 ? 33.982 -1.698 -39.951 1.00 55.53 194 THR A O 1
ATOM 1531 N N . HIS A 1 195 ? 33.821 -0.360 -41.758 1.00 43.69 195 HIS A N 1
ATOM 1532 C CA . HIS A 1 195 ? 35.099 -0.721 -42.349 1.00 43.69 195 HIS A CA 1
ATOM 1533 C C . HIS A 1 195 ? 36.193 -0.306 -41.360 1.00 43.69 195 HIS A C 1
ATOM 1535 O O . HIS A 1 195 ? 36.440 0.881 -41.146 1.00 43.69 195 HIS A O 1
ATOM 1541 N N . LYS A 1 196 ? 36.817 -1.281 -40.696 1.00 46.69 196 LYS A N 1
ATOM 1542 C CA . LYS A 1 196 ? 38.027 -1.029 -39.919 1.00 46.69 196 LYS A CA 1
ATOM 1543 C C . LYS A 1 196 ? 39.118 -0.682 -40.925 1.00 46.69 196 LYS A C 1
ATOM 1545 O O . LYS A 1 196 ? 39.666 -1.576 -41.561 1.00 46.69 196 LYS A O 1
ATOM 1550 N N . SER A 1 197 ? 39.399 0.603 -41.108 1.00 47.62 197 SER A N 1
ATOM 1551 C CA . SER A 1 197 ? 40.634 1.028 -41.761 1.00 47.62 197 SER A CA 1
ATOM 1552 C C . SER A 1 197 ? 41.780 0.703 -40.813 1.00 47.62 197 SER A C 1
ATOM 1554 O O . SER A 1 197 ? 41.976 1.375 -39.804 1.00 47.62 197 SER A O 1
ATOM 1556 N N . SER A 1 198 ? 42.468 -0.394 -41.103 1.00 49.75 198 SER A N 1
ATOM 1557 C CA . SER A 1 198 ? 43.778 -0.712 -40.552 1.00 49.75 198 SER A CA 1
ATOM 1558 C C . SER A 1 198 ? 44.773 0.352 -41.013 1.00 49.75 198 SER A C 1
ATOM 1560 O O . SER A 1 198 ? 45.016 0.469 -42.215 1.00 49.75 198 SER A O 1
ATOM 1562 N N . VAL A 1 199 ? 45.317 1.107 -40.060 1.00 47.28 199 VAL A N 1
ATOM 1563 C CA . VAL A 1 199 ? 46.575 1.851 -40.191 1.00 47.28 199 VAL A CA 1
ATOM 1564 C C . VAL A 1 199 ? 47.477 1.382 -39.065 1.00 47.28 199 VAL A C 1
ATOM 1566 O O . VAL A 1 199 ? 46.963 1.308 -37.925 1.00 47.28 199 VAL A O 1
#

Foldseek 3Di:
DVVCCVPVLQAWAWFDDPNDIAIARSAAPQEDCVLVVLLVVLLVLCCVLVVVVVVVLVVLVPDPDRDPVSVVSLVVSLVSLVVSLVSLVVSLVVNCVVQVVLPPDADDVVQRRPDDPPHHHHDDHDYLLRSLVRVLVTHRVDVVSNVVSVVVSVVVVVSSCVSVVVSVVSVVSSVVSVVVVVVVVVVVVPDDPDPPPDD

Organism: NCBI:txid195108

Secondary structure (DSSP, 8-state):
-HHHHHTGGGSEEEEEETTEEEEEESS-SSB--HHHHHHHHHHHHIIIIIIIHHHHHHHHHTSSS--HHHHHHHHHHHHHHHHHHHHHHHHHHHHHHHHHHTTT----HHHHHTPPTTPPP-SS-B-HHHHHHHHTTSB-S-HHHHHHHHHHHHHHHHHHHHHHHHHHHHHHHHHHHHHHHHHHHHHHHHSPP------

Radius of gyration: 25.41 Å; chains: 1; bounding box: 71×26×73 Å

pLDDT: mean 88.2, std 10.58, range [43.69, 96.62]